Protein AF-A0A437UBU8-F1 (afdb_monomer)

Foldseek 3Di:
DDDPVVQVVCVVQPWDKDWDFDDDPPDTAIKIFTAHPNFTDAIDGDVVRVVLVVLLVVVCVVPHDNVSRVLRDDQQQLLAASQWDLRQSSLVCLVVLVVVLVPDQDPQLVVCLLSQLQQQAWDDDDRIIDGNEPQQQLQSQLQSVCCRVGVDHDHRDYDHHDDQQRSQVSQVHDGWAWDDQVVVLVVDDAFWKKKKWFFQDADPPVRDTDTGIWMWHHHPSWIWTGRSSRSDIDICVPPRSNCSVNPSNGPTMTMDTGD

Nearest PDB structures (foldseek):
  6ekr-assembly1_A-2  TM=4.011E-01  e=1.711E+00  Klebsiella pneumoniae
  3ifw-assembly1_A  TM=3.015E-01  e=6.745E-01  Homo sapiens
  7d3e-assembly1_B  TM=4.303E-01  e=2.571E+00  Homo sapiens
  6wxu-assembly1_D  TM=4.108E-01  e=2.159E+00  Mus musculus
  8pw1-assembly9_I  TM=3.053E-01  e=2.425E+00  Homo sapiens

Sequence (259 aa):
MLNTAKLQELNQYGAILVAGEVKNADRIVTEYALVYKGELVIKGERTSFVKRVERFFEGVKSKGLKDFLEEFVGGNNYGKSIVETKNPVKVQQFVEGFENLSKIKIVNPLEHIKEAIAYFNHKAIGDEIIQIGKLNCGNTVESVIVFLKTGKIKLAEPSLMQGFDEVAAKFGGGSFMPSTIPRMKELMKEGEMTVIYGVKERNKITGSTVGHYFAGMKKGGELHLFDGQTGEYVISTQRTAYTNFIKRGYKEFRYLKVR

Mean predicted aligned error: 8.23 Å

Organism: NCBI:txid996

Radius of gyration: 19.76 Å; Cα contacts (8 Å, |Δi|>4): 454; chains: 1; bounding box: 60×38×49 Å

Solvent-accessible surface area (backbone atoms only — not comparable to full-atom values): 14262 Å² total; per-residue (Å²): 128,84,54,70,67,63,52,51,57,37,46,75,76,54,35,45,81,48,74,46,81,42,78,55,93,94,42,79,42,60,35,36,33,36,32,39,91,89,30,77,71,44,68,30,43,66,75,59,28,51,57,45,51,54,48,44,55,58,53,23,78,78,64,40,60,67,61,55,54,53,64,56,55,81,61,80,53,72,83,45,56,72,62,54,41,68,48,62,49,58,38,49,50,49,54,54,47,52,58,54,58,72,73,52,86,52,84,58,28,76,82,45,39,86,74,50,30,47,47,15,29,36,49,78,56,94,66,26,26,43,68,70,45,94,38,17,31,55,41,14,33,51,23,51,52,47,17,62,75,62,39,48,89,40,69,32,60,72,47,65,77,70,53,71,67,66,48,25,56,78,32,76,39,80,66,74,42,80,49,49,74,72,56,47,48,70,75,50,52,83,72,40,42,32,42,33,37,36,32,55,44,68,44,86,86,81,68,46,70,46,64,48,47,26,29,36,33,28,51,95,89,36,37,38,37,38,31,27,63,28,41,46,74,43,43,62,82,44,57,66,50,30,49,43,63,62,63,57,59,46,78,49,38,27,36,31,68,53,106

Structure (mmCIF, N/CA/C/O backbone):
data_AF-A0A437UBU8-F1
#
_entry.id   AF-A0A437UBU8-F1
#
loop_
_atom_site.group_PDB
_atom_site.id
_atom_site.type_symbol
_atom_site.label_atom_id
_atom_site.label_alt_id
_atom_site.label_comp_id
_atom_site.label_asym_id
_atom_site.label_entity_id
_atom_site.label_seq_id
_atom_site.pdbx_PDB_ins_code
_atom_site.Cartn_x
_atom_site.Cartn_y
_atom_site.Cartn_z
_atom_site.occupancy
_atom_site.B_iso_or_equiv
_atom_site.auth_seq_id
_atom_site.auth_comp_id
_atom_site.auth_asym_id
_atom_site.auth_atom_id
_atom_site.pdbx_PDB_model_num
ATOM 1 N N . MET A 1 1 ? -24.002 5.219 24.775 1.00 58.28 1 MET A N 1
ATOM 2 C CA . MET A 1 1 ? -23.993 6.192 23.655 1.00 58.28 1 MET A CA 1
ATOM 3 C C . MET A 1 1 ? -23.219 7.408 24.128 1.00 58.28 1 MET A C 1
ATOM 5 O O . MET A 1 1 ? -23.271 7.684 25.320 1.00 58.28 1 MET A O 1
ATOM 9 N N . LEU A 1 2 ? -22.458 8.066 23.250 1.00 64.75 2 LEU A N 1
ATOM 10 C CA . LEU A 1 2 ? -21.684 9.257 23.619 1.00 64.75 2 LEU A CA 1
ATOM 11 C C . LEU A 1 2 ? -22.585 10.315 24.262 1.00 64.75 2 LEU A C 1
ATOM 13 O O . LEU A 1 2 ? -23.714 10.507 23.816 1.00 64.75 2 LEU A O 1
ATOM 17 N N . ASN A 1 3 ? -22.092 10.986 25.304 1.00 78.94 3 ASN A N 1
ATOM 18 C CA . ASN A 1 3 ? -22.803 12.133 25.857 1.00 78.94 3 ASN A CA 1
ATOM 19 C C . ASN A 1 3 ? -22.729 13.322 24.882 1.00 78.94 3 ASN A C 1
ATOM 21 O O . ASN A 1 3 ? -21.848 13.393 24.020 1.00 78.94 3 ASN A O 1
ATOM 25 N N . THR A 1 4 ? -23.662 14.262 25.025 1.00 78.31 4 THR A N 1
ATOM 26 C CA . THR A 1 4 ? -23.805 15.416 24.126 1.00 78.31 4 THR A CA 1
ATOM 27 C C . THR A 1 4 ? -22.525 16.252 24.030 1.00 78.31 4 THR A C 1
ATOM 29 O O . THR A 1 4 ? -22.187 16.718 22.948 1.00 78.31 4 THR A O 1
ATOM 32 N N . ALA A 1 5 ? -21.770 16.370 25.126 1.00 79.81 5 ALA A N 1
ATOM 33 C CA . ALA A 1 5 ? -20.513 17.117 25.164 1.00 79.81 5 ALA A CA 1
ATOM 34 C C . ALA A 1 5 ? -19.443 16.524 24.227 1.00 79.81 5 ALA A C 1
ATOM 36 O O . ALA A 1 5 ? -18.877 17.243 23.411 1.00 79.81 5 ALA A O 1
ATOM 37 N N . LYS A 1 6 ? -19.216 15.203 24.269 1.00 81.12 6 LYS A N 1
ATOM 38 C CA . LYS A 1 6 ? -18.247 14.533 23.382 1.00 81.12 6 LYS A CA 1
ATOM 39 C C . LYS A 1 6 ? -18.656 14.588 21.908 1.00 81.12 6 LYS A C 1
ATOM 41 O O . LYS A 1 6 ? -17.800 14.653 21.032 1.00 81.12 6 LYS A O 1
ATOM 46 N N . LEU A 1 7 ? -19.960 14.552 21.623 1.00 80.12 7 LEU A N 1
ATOM 47 C CA . LEU A 1 7 ? -20.476 14.714 20.258 1.00 80.12 7 LEU A CA 1
ATOM 48 C C . LEU A 1 7 ? -20.251 16.137 19.7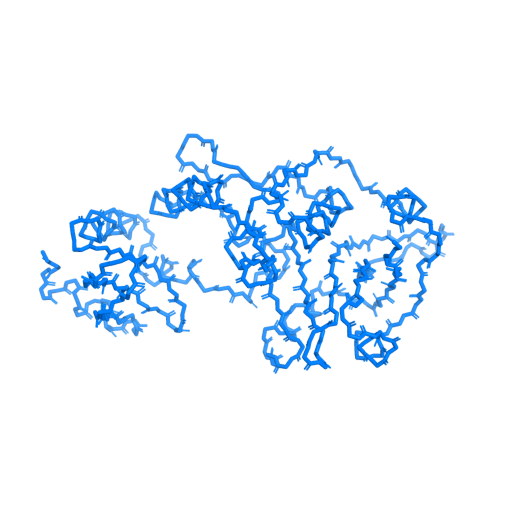33 1.00 80.12 7 LEU A C 1
ATOM 50 O O . LEU A 1 7 ? -19.856 16.303 18.583 1.00 80.12 7 LEU A O 1
ATOM 54 N N . GLN A 1 8 ? -20.458 17.155 20.572 1.00 82.19 8 GLN A N 1
ATOM 55 C CA . GLN A 1 8 ? -20.153 18.542 20.219 1.00 82.19 8 GLN A CA 1
ATOM 56 C C . GLN A 1 8 ? -18.658 18.737 19.956 1.00 82.19 8 GLN A C 1
ATOM 58 O O . GLN A 1 8 ? -18.301 19.370 18.967 1.00 82.19 8 GLN A O 1
ATOM 63 N N . GLU A 1 9 ? -17.797 18.143 20.783 1.00 81.62 9 GLU A N 1
ATOM 64 C CA . GLU A 1 9 ? -16.342 18.187 20.608 1.00 81.62 9 GLU A CA 1
ATOM 65 C C . GLU A 1 9 ? -15.903 17.555 19.272 1.00 81.62 9 GLU A C 1
ATOM 67 O O . GLU A 1 9 ? -15.142 18.155 18.521 1.00 81.62 9 GLU A O 1
ATOM 72 N N . LEU A 1 10 ? -16.442 16.382 18.911 1.00 85.00 10 LEU A N 1
ATOM 73 C CA . LEU A 1 10 ? -16.187 15.743 17.609 1.00 85.00 10 LEU A CA 1
ATOM 74 C C . LEU A 1 10 ? -16.652 16.612 16.433 1.00 85.00 10 LEU A C 1
ATOM 76 O O . LEU A 1 10 ? -15.906 16.808 15.469 1.00 85.00 10 LEU A O 1
ATOM 80 N N . ASN A 1 11 ? -17.857 17.177 16.538 1.00 82.50 11 ASN A N 1
ATOM 81 C CA . ASN A 1 11 ? -18.431 18.030 15.501 1.00 82.50 11 ASN A CA 1
ATOM 82 C C . ASN A 1 11 ? -17.617 19.315 15.286 1.00 82.50 11 ASN A C 1
ATOM 84 O O . ASN A 1 11 ? -17.494 19.754 14.145 1.00 82.50 11 ASN A O 1
ATOM 88 N N . GLN A 1 12 ? -17.024 19.899 16.337 1.00 85.38 12 GLN A N 1
ATOM 89 C CA . GLN A 1 12 ? -16.165 21.089 16.220 1.00 85.38 12 GLN A CA 1
ATOM 90 C C . GLN A 1 12 ? -14.966 20.860 15.297 1.00 85.38 12 GLN A C 1
ATOM 92 O O . GLN A 1 12 ? -14.535 21.780 14.605 1.00 85.38 12 GLN A O 1
ATOM 97 N N . TYR A 1 13 ? -14.449 19.633 15.252 1.00 84.88 13 TYR A N 1
ATOM 98 C CA . TYR A 1 13 ? -13.363 19.273 14.346 1.00 84.88 13 TYR A CA 1
ATOM 99 C C . TYR A 1 13 ? -13.859 18.743 12.996 1.00 84.88 13 TYR A C 1
ATOM 101 O O . TYR A 1 13 ? -13.047 18.519 12.107 1.00 84.88 13 TYR A O 1
ATOM 109 N N . GLY A 1 14 ? -15.169 18.585 12.793 1.00 82.62 14 GLY A N 1
ATOM 110 C CA . GLY A 1 14 ? -15.738 18.033 11.561 1.00 82.62 14 GLY A CA 1
ATOM 111 C C . GLY A 1 14 ? -15.720 16.503 11.504 1.00 82.62 14 GLY A C 1
ATOM 112 O O . GLY A 1 14 ? -15.783 15.932 10.414 1.00 82.62 14 GLY A O 1
ATOM 113 N N . ALA A 1 15 ? -15.614 15.830 12.655 1.00 87.31 15 ALA A N 1
ATOM 114 C CA . ALA A 1 15 ? -15.885 14.402 12.752 1.00 87.31 15 ALA A CA 1
ATOM 115 C C . ALA A 1 15 ? -17.395 14.179 12.903 1.00 87.31 15 ALA A C 1
ATOM 117 O O . ALA A 1 15 ? -18.046 14.842 13.705 1.00 87.31 15 ALA A O 1
ATOM 118 N N . ILE A 1 16 ? -17.945 13.239 12.138 1.00 88.38 16 ILE A N 1
ATOM 119 C CA . ILE A 1 16 ? -19.379 12.957 12.071 1.00 88.38 16 ILE A CA 1
ATOM 120 C C . ILE A 1 16 ? -19.664 11.512 12.461 1.00 88.38 16 ILE A C 1
ATOM 122 O O . ILE A 1 16 ? -18.928 10.592 12.103 1.00 88.38 16 ILE A O 1
ATOM 126 N N . LEU A 1 17 ? -20.760 11.313 13.187 1.00 88.56 17 LEU A N 1
ATOM 127 C CA . LEU A 1 17 ? -21.282 9.992 13.499 1.00 88.56 17 LEU A CA 1
ATOM 128 C C . LEU A 1 17 ? -22.377 9.641 12.497 1.00 88.56 17 LEU A C 1
ATOM 130 O O . LEU A 1 17 ? -23.356 10.372 12.362 1.00 88.56 17 LEU A O 1
ATOM 134 N N . VAL A 1 18 ? -22.217 8.515 11.817 1.00 89.50 18 VAL A N 1
ATOM 135 C CA . VAL A 1 18 ? -23.193 7.984 10.868 1.00 89.50 18 VAL A CA 1
ATOM 136 C C . VAL A 1 18 ? -23.656 6.609 11.331 1.00 89.50 18 VAL A C 1
ATOM 138 O O . VAL A 1 18 ? -22.909 5.866 11.967 1.00 89.50 18 VAL A O 1
ATOM 141 N N . ALA A 1 19 ? -24.902 6.273 11.027 1.00 90.12 19 ALA A N 1
ATOM 142 C CA . ALA A 1 19 ? -25.452 4.943 11.232 1.00 90.12 19 ALA A CA 1
ATOM 143 C C . ALA A 1 19 ? -26.155 4.513 9.949 1.00 90.12 19 ALA A C 1
ATOM 145 O O . ALA A 1 19 ? -26.805 5.332 9.298 1.00 90.12 19 ALA A O 1
ATOM 146 N N . GLY A 1 20 ? -26.008 3.246 9.583 1.00 87.94 20 GLY A N 1
ATOM 147 C CA . GLY A 1 20 ? -26.599 2.705 8.370 1.00 87.94 20 GLY A CA 1
ATOM 148 C C . GLY A 1 20 ? -26.911 1.228 8.513 1.00 87.94 20 GLY A C 1
ATOM 149 O O . GLY A 1 20 ? -26.263 0.511 9.276 1.00 87.94 20 GLY A O 1
ATOM 150 N N . GLU A 1 21 ? -27.922 0.779 7.780 1.00 90.19 21 GLU A N 1
ATOM 151 C CA . GLU A 1 21 ? -28.196 -0.642 7.623 1.00 90.19 21 GLU A CA 1
ATOM 152 C C . GLU A 1 21 ? -27.263 -1.226 6.571 1.00 90.19 21 GLU A C 1
ATOM 154 O O . GLU A 1 21 ? -27.166 -0.727 5.449 1.00 90.19 21 GLU A O 1
ATOM 159 N N . VAL A 1 22 ? -26.561 -2.287 6.949 1.00 81.06 22 VAL A N 1
ATOM 160 C CA . VAL A 1 22 ? -25.595 -2.961 6.092 1.00 81.06 22 VAL A CA 1
ATOM 161 C C . VAL A 1 22 ? -25.989 -4.424 6.006 1.00 81.06 22 VAL A C 1
ATOM 163 O O . VAL A 1 22 ? -26.243 -5.082 7.020 1.00 81.06 22 VAL A O 1
ATOM 166 N N . LYS A 1 23 ? -26.056 -4.945 4.781 1.00 79.88 23 LYS A N 1
ATOM 167 C CA . LYS A 1 23 ? -26.261 -6.372 4.554 1.00 79.88 23 LYS A CA 1
ATOM 168 C C . LYS A 1 23 ? -24.927 -7.083 4.754 1.00 79.88 23 LYS A C 1
ATOM 170 O O . LYS A 1 23 ? -24.001 -6.887 3.971 1.00 79.88 23 LYS A O 1
ATOM 175 N N . ASN A 1 24 ? -24.836 -7.900 5.796 1.00 68.69 24 ASN A N 1
ATOM 176 C CA . ASN A 1 24 ? -23.659 -8.704 6.093 1.00 68.69 24 ASN A CA 1
ATOM 177 C C . ASN A 1 24 ? -24.046 -10.186 6.027 1.00 68.69 24 ASN A C 1
ATOM 179 O O . ASN A 1 24 ? -24.829 -10.659 6.853 1.00 68.69 24 ASN A O 1
ATOM 183 N N . ALA A 1 25 ? -23.533 -10.887 5.012 1.00 72.75 25 ALA A N 1
ATOM 184 C CA . ALA A 1 25 ? -23.979 -12.225 4.621 1.00 72.75 25 ALA A CA 1
ATOM 185 C C . ALA A 1 25 ? -25.516 -12.285 4.454 1.00 72.75 25 ALA A C 1
ATOM 187 O O . ALA A 1 25 ? -26.056 -11.692 3.514 1.00 72.75 25 ALA A O 1
ATOM 188 N N . ASP A 1 26 ? -26.204 -12.926 5.402 1.00 77.19 26 ASP A N 1
ATOM 189 C CA . ASP A 1 26 ? -27.645 -13.204 5.371 1.00 77.19 26 ASP A CA 1
ATOM 190 C C . ASP A 1 26 ? -28.466 -12.343 6.346 1.00 77.19 26 ASP A C 1
ATOM 192 O O . ASP A 1 26 ? -29.665 -12.563 6.515 1.00 77.19 26 ASP A O 1
ATOM 196 N N . ARG A 1 27 ? -27.849 -11.348 6.998 1.00 82.00 27 ARG A N 1
ATOM 197 C CA . ARG A 1 27 ? -28.526 -10.470 7.965 1.00 82.00 27 ARG A CA 1
ATOM 198 C C . ARG A 1 27 ? -28.345 -8.992 7.638 1.00 82.00 27 ARG A C 1
ATOM 200 O O . ARG A 1 27 ? -27.282 -8.562 7.191 1.00 82.00 27 ARG A O 1
ATOM 207 N N . ILE A 1 28 ? -29.389 -8.213 7.903 1.00 84.88 28 ILE A N 1
ATOM 208 C CA . ILE A 1 28 ? -29.319 -6.752 7.935 1.00 84.88 28 ILE A CA 1
ATOM 209 C C . ILE A 1 28 ? -28.946 -6.361 9.362 1.00 84.88 28 ILE A C 1
ATOM 211 O O . ILE A 1 28 ? -29.625 -6.749 10.313 1.00 84.88 28 ILE A O 1
ATOM 215 N N . VAL A 1 29 ? -27.843 -5.634 9.515 1.00 85.56 29 VAL A N 1
ATOM 216 C CA . VAL A 1 29 ? -27.390 -5.108 10.806 1.00 85.56 29 VAL A CA 1
ATOM 217 C C . VAL A 1 29 ? -27.240 -3.599 10.721 1.00 85.56 29 VAL A C 1
ATOM 219 O O . VAL A 1 29 ? -26.855 -3.061 9.686 1.00 85.56 29 VAL A O 1
ATOM 222 N N . THR A 1 30 ? -27.520 -2.904 11.821 1.00 89.62 30 THR A N 1
ATOM 223 C CA . THR A 1 30 ? -27.176 -1.487 11.941 1.00 89.62 30 THR A CA 1
ATOM 224 C C . THR A 1 30 ? -25.709 -1.361 12.336 1.00 89.62 30 THR A C 1
ATOM 226 O O . THR A 1 30 ? -25.324 -1.706 13.459 1.00 89.62 30 THR A O 1
ATOM 229 N N . GLU A 1 31 ? -24.892 -0.834 11.431 1.00 89.19 31 GLU A N 1
ATOM 230 C CA . GLU A 1 31 ? -23.527 -0.426 11.738 1.00 89.19 31 GLU A CA 1
ATOM 231 C C . GLU A 1 31 ? -23.472 1.067 12.044 1.00 89.19 31 GLU A C 1
ATOM 233 O O . GLU A 1 31 ? -24.174 1.889 11.454 1.00 89.19 31 GLU A O 1
ATOM 238 N N . TYR A 1 32 ? -22.601 1.412 12.983 1.00 90.88 32 TYR A N 1
ATOM 239 C CA . TYR A 1 32 ? -22.268 2.778 13.343 1.00 90.88 32 TYR A CA 1
ATOM 240 C C . TYR A 1 32 ? -20.852 3.062 12.872 1.00 90.88 32 TYR A C 1
ATOM 242 O O . TYR A 1 32 ? -19.968 2.209 13.004 1.00 90.88 32 TYR A O 1
ATOM 250 N N . ALA A 1 33 ? -20.626 4.269 12.370 1.00 89.44 33 ALA A N 1
ATOM 251 C CA . ALA A 1 33 ? -19.311 4.735 11.989 1.00 89.44 33 ALA A CA 1
ATOM 252 C C . ALA A 1 33 ? -19.043 6.162 12.474 1.00 89.44 33 ALA A C 1
ATOM 254 O O . ALA A 1 33 ? -19.921 7.019 12.483 1.00 89.44 33 ALA A O 1
ATOM 255 N N . LEU A 1 34 ? -17.800 6.405 12.879 1.00 89.56 34 LEU A N 1
ATOM 256 C CA . LEU A 1 34 ? -17.234 7.730 13.084 1.00 89.56 34 LEU A CA 1
ATOM 257 C C . LEU A 1 34 ? -16.371 8.039 11.863 1.00 89.56 34 LEU A C 1
ATOM 259 O O . LEU A 1 34 ? -15.457 7.273 11.559 1.00 89.56 34 LEU A O 1
ATOM 263 N N . VAL A 1 35 ? -16.663 9.135 11.173 1.00 86.31 35 VAL A N 1
ATOM 264 C CA . VAL A 1 35 ? -15.981 9.553 9.943 1.00 86.31 35 VAL A CA 1
ATOM 265 C C . VAL A 1 35 ? -15.359 10.924 10.161 1.00 86.31 35 VAL A C 1
ATOM 267 O O . VAL A 1 35 ? -15.992 11.808 10.728 1.00 86.31 35 VAL A O 1
ATOM 270 N N . TYR A 1 36 ? -14.129 11.119 9.699 1.00 86.00 36 TYR A N 1
ATOM 271 C CA . TYR A 1 36 ? -13.400 12.380 9.798 1.00 86.00 36 TYR A CA 1
ATOM 272 C C . TYR A 1 36 ? -12.731 12.694 8.462 1.00 86.00 36 TYR A C 1
ATOM 274 O O . TYR A 1 36 ? -11.976 11.879 7.943 1.00 86.00 36 TYR A O 1
ATOM 282 N N . LYS A 1 37 ? -13.042 13.857 7.872 1.00 80.31 37 LYS A N 1
ATOM 283 C CA . LYS A 1 37 ? -12.554 14.273 6.537 1.00 80.31 37 LYS A CA 1
ATOM 284 C C . LYS A 1 37 ? -12.742 13.213 5.435 1.00 80.31 37 LYS A C 1
ATOM 286 O O . LYS A 1 37 ? -11.918 13.087 4.536 1.00 80.31 37 LYS A O 1
ATOM 291 N N . GLY A 1 38 ? -13.841 12.462 5.500 1.00 72.69 38 GLY A N 1
ATOM 292 C CA . GLY A 1 38 ? -14.151 11.392 4.545 1.00 72.69 38 GLY A CA 1
ATOM 293 C C . GLY A 1 38 ? -13.447 10.061 4.822 1.00 72.69 38 GLY A C 1
ATOM 294 O O . GLY A 1 38 ? -13.749 9.084 4.143 1.00 72.69 38 GLY A O 1
ATOM 295 N N . GLU A 1 39 ? -12.578 9.994 5.833 1.00 76.12 39 GLU A N 1
ATOM 296 C CA . GLU A 1 39 ? -11.916 8.765 6.264 1.00 76.12 39 GLU A CA 1
ATOM 297 C C . GLU A 1 39 ? -12.656 8.123 7.439 1.00 76.12 39 GLU A C 1
ATOM 299 O O . GLU A 1 39 ? -13.145 8.792 8.356 1.00 76.12 39 GLU A O 1
ATOM 304 N N . LEU A 1 40 ? -12.748 6.797 7.409 1.00 80.81 40 LEU A N 1
ATOM 305 C CA . LEU A 1 40 ? -13.384 6.023 8.463 1.00 80.81 40 LEU A CA 1
ATOM 306 C C . LEU A 1 40 ? -12.453 5.922 9.681 1.00 80.81 40 LEU A C 1
ATOM 308 O O . LEU A 1 40 ? -11.394 5.306 9.607 1.00 80.81 40 LEU A O 1
ATOM 312 N N . VAL A 1 41 ? -12.882 6.463 10.821 1.00 83.31 41 VAL A N 1
ATOM 313 C CA . VAL A 1 41 ? -12.134 6.433 12.090 1.00 83.31 41 VAL A CA 1
ATOM 314 C C . VAL A 1 41 ? -12.482 5.177 12.893 1.00 83.31 41 VAL A C 1
ATOM 316 O O . VAL A 1 41 ? -11.615 4.420 13.327 1.00 83.31 41 VAL A O 1
ATOM 319 N N . ILE A 1 42 ? -13.778 4.930 13.099 1.00 85.19 42 ILE A N 1
ATOM 320 C CA . ILE A 1 42 ? -14.299 3.795 13.873 1.00 85.19 42 ILE A CA 1
ATOM 321 C C . ILE A 1 42 ? -15.500 3.231 13.132 1.00 85.19 42 ILE A C 1
ATOM 323 O O . ILE A 1 42 ? -16.343 4.009 12.710 1.00 85.19 42 ILE A O 1
ATOM 327 N N . LYS A 1 43 ? -15.624 1.903 13.033 1.00 88.25 43 LYS A N 1
ATOM 328 C CA . LYS A 1 43 ? -16.873 1.234 12.644 1.00 88.25 43 LYS A CA 1
ATOM 329 C C . LYS A 1 43 ? -17.223 0.080 13.572 1.00 88.25 43 LYS A C 1
ATOM 331 O O . LYS A 1 43 ? -16.342 -0.497 14.214 1.00 88.25 43 LYS A O 1
ATOM 336 N N . GLY A 1 44 ? -18.499 -0.278 13.601 1.00 85.19 44 GLY A N 1
ATOM 337 C CA . GLY A 1 44 ? -18.970 -1.544 14.146 1.00 85.19 44 GLY A CA 1
ATOM 338 C C . GLY A 1 44 ? -20.450 -1.533 14.499 1.00 85.19 44 GLY A C 1
ATOM 339 O O . GLY A 1 44 ? -21.100 -0.489 14.536 1.00 85.19 44 GLY A O 1
ATOM 340 N N . GLU A 1 45 ? -20.976 -2.708 14.827 1.00 86.56 45 GLU A N 1
ATOM 341 C CA . GLU A 1 45 ? -22.292 -2.842 15.454 1.00 86.56 45 GLU A CA 1
ATOM 342 C C . GLU A 1 45 ? -22.305 -2.160 16.829 1.00 86.56 45 GLU A C 1
ATOM 344 O O . GLU A 1 45 ? -21.267 -2.078 17.497 1.00 86.56 45 GLU A O 1
ATOM 349 N N . ARG A 1 46 ? -23.486 -1.721 17.284 1.00 83.75 46 ARG A N 1
ATOM 350 C CA . ARG A 1 46 ? -23.689 -0.852 18.462 1.00 83.75 46 ARG A CA 1
ATOM 351 C C . ARG A 1 46 ? -22.756 -1.140 19.643 1.00 83.75 46 ARG A C 1
ATOM 353 O O . ARG A 1 46 ? -22.070 -0.238 20.118 1.00 83.75 46 ARG A O 1
ATOM 360 N N . THR A 1 47 ? -22.722 -2.381 20.124 1.00 82.44 47 THR A N 1
ATOM 361 C CA . THR A 1 47 ? -21.953 -2.758 21.322 1.00 82.44 47 THR A CA 1
ATOM 362 C C . THR A 1 47 ? -20.444 -2.677 21.089 1.00 82.44 47 THR A C 1
ATOM 364 O O . THR A 1 47 ? -19.709 -2.197 21.950 1.00 82.44 47 THR A O 1
ATOM 367 N N . SER A 1 48 ? -19.971 -3.112 19.917 1.00 83.00 48 SER A N 1
ATOM 368 C CA . SER A 1 48 ? -18.551 -3.022 19.552 1.00 83.00 48 SER A CA 1
ATOM 369 C C . SER A 1 48 ? -18.130 -1.573 19.303 1.00 83.00 48 SER A C 1
ATOM 371 O O . SER A 1 48 ? -17.073 -1.148 19.762 1.00 83.00 48 SER A O 1
ATOM 373 N N . PHE A 1 49 ? -18.995 -0.794 18.653 1.00 85.69 49 PHE A N 1
ATOM 374 C CA . PHE A 1 49 ? -18.774 0.613 18.366 1.00 85.69 49 PHE A CA 1
ATOM 375 C C . PHE A 1 49 ? -18.604 1.429 19.649 1.00 85.69 49 PHE A C 1
ATOM 377 O O . PHE A 1 49 ? -17.633 2.170 19.769 1.00 85.69 49 PHE A O 1
ATOM 384 N N . VAL A 1 50 ? -19.486 1.242 20.641 1.00 82.50 50 VAL A N 1
ATOM 385 C CA . VAL A 1 50 ? -19.388 1.940 21.936 1.00 82.50 50 VAL A CA 1
ATOM 386 C C . VAL A 1 50 ? -18.041 1.674 22.611 1.00 82.50 50 VAL A C 1
ATOM 388 O O . VAL A 1 50 ? -17.360 2.628 22.975 1.00 82.50 50 VAL A O 1
ATOM 391 N N . LYS A 1 51 ? -17.604 0.410 22.683 1.00 83.25 51 LYS A N 1
ATOM 392 C CA . LYS A 1 51 ? -16.305 0.049 23.281 1.00 83.25 51 LYS A CA 1
ATOM 393 C C . LYS A 1 51 ? -15.120 0.688 22.547 1.00 83.25 51 LYS A C 1
ATOM 395 O O . LYS A 1 51 ? -14.176 1.161 23.175 1.00 83.25 51 LYS A O 1
ATOM 400 N N . ARG A 1 52 ? -15.149 0.717 21.208 1.00 83.88 52 ARG A N 1
ATOM 401 C CA . ARG A 1 52 ? -14.096 1.364 20.401 1.00 83.88 52 ARG A CA 1
ATOM 402 C C . ARG A 1 52 ? -14.054 2.872 20.634 1.00 83.88 52 ARG A C 1
ATOM 404 O O . ARG A 1 52 ? -12.975 3.443 20.735 1.00 83.88 52 ARG A O 1
ATOM 411 N N . VAL A 1 53 ? -15.218 3.502 20.736 1.00 83.88 53 VAL A N 1
ATOM 412 C CA . VAL A 1 53 ? -15.346 4.935 21.009 1.00 83.88 53 VAL A CA 1
ATOM 413 C C . VAL A 1 53 ? -14.862 5.291 22.417 1.00 83.88 53 VAL A C 1
ATOM 415 O O . VAL A 1 53 ? -14.215 6.317 22.598 1.00 83.88 53 VAL A O 1
ATOM 418 N N . GLU A 1 54 ? -15.129 4.461 23.423 1.00 83.75 54 GLU A N 1
ATOM 419 C CA . GLU A 1 54 ? -14.609 4.676 24.780 1.00 83.75 54 GLU A CA 1
ATOM 420 C C . GLU A 1 54 ? -13.077 4.702 24.784 1.00 83.75 54 GLU A C 1
ATOM 422 O O . GLU A 1 54 ? -12.489 5.697 25.213 1.00 83.75 54 GLU A O 1
ATOM 427 N N . ARG A 1 55 ? -12.445 3.695 24.170 1.00 80.19 55 ARG A N 1
ATOM 428 C CA . ARG A 1 55 ? -10.985 3.641 23.982 1.00 80.19 55 ARG A CA 1
ATOM 429 C C . ARG A 1 55 ? -10.430 4.801 23.155 1.00 80.19 55 ARG A C 1
ATOM 431 O O . ARG A 1 55 ? -9.343 5.298 23.432 1.00 80.19 55 ARG A O 1
ATOM 438 N N . PHE A 1 56 ? -11.173 5.261 22.148 1.00 83.19 56 PHE A N 1
ATOM 439 C CA . PHE A 1 56 ? -10.794 6.436 21.360 1.00 83.19 56 PHE A CA 1
ATOM 440 C C . PHE A 1 56 ? -10.637 7.658 22.269 1.00 83.19 56 PHE A C 1
ATOM 442 O O . PHE A 1 56 ? -9.609 8.330 22.234 1.00 83.19 56 PHE A O 1
ATOM 449 N N . PHE A 1 57 ? -11.613 7.904 23.144 1.00 82.50 57 PHE A N 1
ATOM 450 C CA . PHE A 1 57 ? -11.563 9.040 24.062 1.00 82.50 57 PHE A CA 1
ATOM 451 C C . PHE A 1 57 ? -10.545 8.875 25.197 1.00 82.50 57 PHE A C 1
ATOM 453 O O . PHE A 1 57 ? -10.080 9.880 25.731 1.00 82.50 57 PHE A O 1
ATOM 460 N N . GLU A 1 58 ? -10.174 7.650 25.567 1.00 81.69 58 GLU A N 1
ATOM 461 C CA . GLU A 1 58 ? -9.020 7.413 26.446 1.00 81.69 58 GLU A CA 1
ATOM 462 C C . GLU A 1 58 ? -7.721 7.891 25.785 1.00 81.69 58 GLU A C 1
ATOM 464 O O . GLU A 1 58 ? -6.950 8.617 26.411 1.00 81.69 58 GLU A O 1
ATOM 469 N N . GLY A 1 59 ? -7.524 7.581 24.500 1.00 73.00 59 GLY A N 1
ATOM 470 C CA . GLY A 1 59 ? -6.374 8.056 23.728 1.00 73.00 59 GLY A CA 1
ATOM 471 C C . GLY A 1 59 ? -6.351 9.577 23.540 1.00 73.00 59 GLY A C 1
ATOM 472 O O . GLY A 1 59 ? -5.306 10.205 23.728 1.00 73.00 59 GLY A O 1
ATOM 473 N N . VAL A 1 60 ? -7.504 10.193 23.260 1.00 80.25 60 VAL A N 1
ATOM 474 C CA . VAL A 1 60 ? -7.648 11.656 23.112 1.00 80.25 60 VAL A CA 1
ATOM 475 C C . VAL A 1 60 ? -7.140 12.419 24.336 1.00 80.25 60 VAL A C 1
ATOM 477 O O . VAL A 1 60 ? -6.456 13.428 24.171 1.00 80.25 60 VAL A O 1
ATOM 480 N N . LYS A 1 61 ? -7.394 11.926 25.559 1.00 76.88 61 LYS A N 1
ATOM 481 C CA . LYS A 1 61 ? -6.930 12.579 26.801 1.00 76.88 61 LYS A CA 1
ATOM 482 C C . LYS A 1 61 ? -5.412 12.782 26.853 1.00 76.88 61 LYS A C 1
ATOM 484 O O . LYS A 1 61 ? -4.955 13.678 27.551 1.00 76.88 61 LYS A O 1
ATOM 489 N N . SER A 1 62 ? -4.643 11.962 26.136 1.00 71.50 62 SER A N 1
ATOM 490 C CA . SER A 1 62 ? -3.177 12.014 26.144 1.00 71.50 62 SER A CA 1
ATOM 491 C C . SER A 1 62 ? -2.563 12.941 25.086 1.00 71.50 62 SER A C 1
ATOM 493 O O . SER A 1 62 ? -1.443 13.405 25.278 1.00 71.50 62 SER A O 1
ATOM 495 N N . LYS A 1 63 ? -3.266 13.212 23.977 1.00 70.81 63 LYS A N 1
ATOM 496 C CA . LYS A 1 63 ? -2.709 13.883 22.780 1.00 70.81 63 LYS A CA 1
ATOM 497 C C . LYS A 1 63 ? -3.540 15.059 22.252 1.00 70.81 63 LYS A C 1
ATOM 499 O O . LYS A 1 63 ? -3.065 15.791 21.397 1.00 70.81 63 LYS A O 1
ATOM 504 N N . GLY A 1 64 ? -4.766 15.246 22.741 1.00 81.62 64 GLY A N 1
ATOM 505 C CA . GLY A 1 64 ? -5.726 16.203 22.187 1.00 81.62 64 GLY A CA 1
ATOM 506 C C . GLY A 1 64 ? -6.506 15.639 20.992 1.00 81.62 64 GLY A C 1
ATOM 507 O O . GLY A 1 64 ? -6.007 14.818 20.223 1.00 81.62 64 GLY A O 1
ATOM 508 N N . LEU A 1 65 ? -7.765 16.066 20.841 1.00 82.75 65 LEU A N 1
ATOM 509 C CA . LEU A 1 65 ? -8.713 15.457 19.897 1.00 82.75 65 LEU A CA 1
ATOM 510 C C . LEU A 1 65 ? -8.315 15.654 18.431 1.00 82.75 65 LEU A C 1
ATOM 512 O O . LEU A 1 65 ? -8.400 14.712 17.646 1.00 82.75 65 LEU A O 1
ATOM 516 N N . LYS A 1 66 ? -7.860 16.857 18.066 1.00 80.62 66 LYS A N 1
ATOM 517 C CA . LYS A 1 66 ? -7.437 17.171 16.696 1.00 80.62 66 LYS A CA 1
ATOM 518 C C . LYS A 1 66 ? -6.291 16.270 16.249 1.00 80.62 66 LYS A C 1
ATOM 520 O O . LYS A 1 66 ? -6.416 15.596 15.235 1.00 80.62 66 LYS A O 1
ATOM 525 N N . ASP A 1 67 ? -5.213 16.230 17.024 1.00 75.44 67 ASP A N 1
ATOM 526 C CA . ASP A 1 67 ? -4.024 15.453 16.673 1.00 75.44 67 ASP A CA 1
ATOM 527 C C . ASP A 1 67 ? -4.357 13.962 16.604 1.00 75.44 67 ASP A C 1
ATOM 529 O O . ASP A 1 67 ? -3.910 13.268 15.694 1.00 75.44 67 ASP A O 1
ATOM 533 N N . PHE A 1 68 ? -5.231 13.488 17.497 1.00 78.88 68 PHE A N 1
ATOM 534 C CA . PHE A 1 68 ? -5.709 12.111 17.477 1.00 78.88 68 PHE A CA 1
ATOM 535 C C . PHE A 1 68 ? -6.565 11.786 16.242 1.00 78.88 68 PHE A C 1
ATOM 537 O O . PHE A 1 68 ? -6.428 10.701 15.685 1.00 78.88 68 PHE A O 1
ATOM 544 N N . LEU A 1 69 ? -7.430 12.702 15.787 1.00 78.94 69 LEU A N 1
ATOM 545 C CA . LEU A 1 69 ? -8.237 12.543 14.569 1.00 78.94 69 LEU A CA 1
ATOM 546 C C . LEU A 1 69 ? -7.383 12.586 13.294 1.00 78.94 69 LEU A C 1
ATOM 548 O O . LEU A 1 69 ? -7.608 11.795 12.379 1.00 78.94 69 LEU A O 1
ATOM 552 N N . GLU A 1 70 ? -6.386 13.468 13.236 1.00 76.75 70 GLU A N 1
ATOM 553 C CA . GLU A 1 70 ? -5.487 13.594 12.081 1.00 76.75 70 GLU A CA 1
ATOM 554 C C . GLU A 1 70 ? -4.631 12.334 11.872 1.00 76.75 70 GLU A C 1
ATOM 556 O O . GLU A 1 70 ? -4.255 12.047 10.738 1.00 76.75 70 GLU A O 1
ATOM 561 N N . GLU A 1 71 ? -4.402 11.510 12.907 1.00 73.62 71 GLU A N 1
ATOM 562 C CA . GLU A 1 71 ? -3.761 10.200 12.722 1.00 73.62 71 GLU A CA 1
ATOM 563 C C . GLU A 1 71 ? -4.544 9.316 11.730 1.00 73.62 71 GLU A C 1
ATOM 565 O O . GLU A 1 71 ? -3.958 8.435 11.104 1.00 73.62 71 GLU A O 1
ATOM 570 N N . PHE A 1 72 ? -5.863 9.481 11.601 1.00 70.44 72 PHE A N 1
ATOM 571 C CA . PHE A 1 72 ? -6.714 8.649 10.740 1.00 70.44 72 PHE A CA 1
ATOM 572 C C .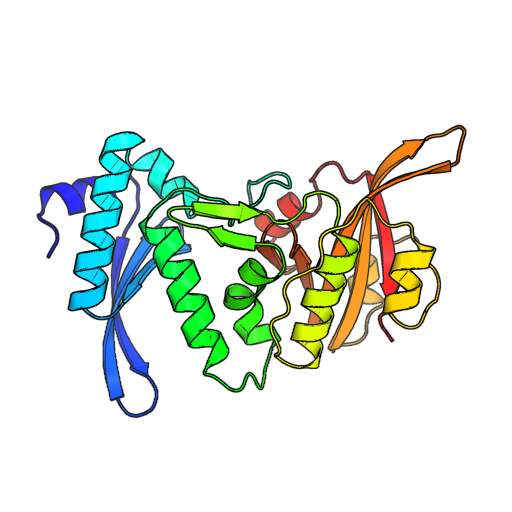 PHE A 1 72 ? -6.761 9.119 9.282 1.00 70.44 72 PHE A C 1
ATOM 574 O O . PHE A 1 72 ? -7.324 8.420 8.443 1.00 70.44 72 PHE A O 1
ATOM 581 N N . VAL A 1 73 ? -6.160 10.267 8.959 1.00 65.12 73 VAL A N 1
ATOM 582 C CA . VAL A 1 73 ? -6.186 10.836 7.608 1.00 65.12 73 VAL A CA 1
ATOM 583 C C . VAL A 1 73 ? -4.894 10.476 6.868 1.00 65.12 73 VAL A C 1
ATOM 585 O O . VAL A 1 73 ? -3.804 10.936 7.207 1.00 65.12 73 VAL A O 1
ATOM 588 N N . GLY A 1 74 ? -5.002 9.622 5.845 1.00 55.56 74 GLY A N 1
ATOM 589 C CA . GLY A 1 74 ? -3.877 9.225 4.989 1.00 55.56 74 GLY A CA 1
ATOM 590 C C . GLY A 1 74 ? -3.463 10.301 3.968 1.00 55.56 74 GLY A C 1
ATOM 591 O O . GLY A 1 74 ? -4.175 11.272 3.729 1.00 55.56 74 GLY A O 1
ATOM 592 N N . GLY A 1 75 ? -2.304 10.125 3.318 1.00 51.09 75 GLY A N 1
ATOM 593 C CA . GLY A 1 75 ? -1.929 10.896 2.118 1.00 51.09 75 GLY A CA 1
ATOM 594 C C . GLY A 1 75 ? -1.057 12.146 2.316 1.00 51.09 75 GLY A C 1
ATOM 595 O O . GLY A 1 75 ? -0.688 12.772 1.323 1.00 51.09 75 GLY A O 1
ATOM 596 N N . ASN A 1 76 ? -0.661 12.485 3.548 1.00 57.41 76 ASN A N 1
ATOM 597 C CA . ASN A 1 76 ? 0.292 13.573 3.853 1.00 57.41 76 ASN A CA 1
ATOM 598 C C . ASN A 1 76 ? 1.565 13.082 4.565 1.00 57.41 76 ASN A C 1
ATOM 600 O O . ASN A 1 76 ? 2.290 13.856 5.182 1.00 57.41 76 ASN A O 1
ATOM 604 N N . ASN A 1 77 ? 1.865 11.787 4.477 1.00 64.12 77 ASN A N 1
ATOM 605 C CA . ASN A 1 77 ? 2.878 11.170 5.333 1.00 64.12 77 ASN A CA 1
ATOM 606 C C . ASN A 1 77 ? 4.309 11.235 4.773 1.00 64.12 77 ASN A C 1
ATOM 608 O O . ASN A 1 77 ? 5.230 10.761 5.425 1.00 64.12 77 ASN A O 1
ATOM 612 N N . TYR A 1 78 ? 4.531 11.846 3.600 1.00 66.25 78 TYR A N 1
ATOM 613 C CA . TYR A 1 78 ? 5.858 12.071 2.987 1.00 66.25 78 TYR A CA 1
ATOM 614 C C . TYR A 1 78 ? 6.793 10.837 2.995 1.00 66.25 78 TYR A C 1
ATOM 616 O O . TYR A 1 78 ? 8.012 10.965 3.095 1.00 66.25 78 TYR A O 1
ATOM 624 N N . GLY A 1 79 ? 6.230 9.628 2.871 1.00 68.62 79 GLY A N 1
ATOM 625 C CA . GLY A 1 79 ? 6.976 8.364 2.914 1.00 68.62 79 GLY A CA 1
ATOM 626 C C . GLY A 1 79 ? 7.139 7.744 4.308 1.00 68.62 79 GLY A C 1
ATOM 627 O O . GLY A 1 79 ? 7.864 6.763 4.448 1.00 68.62 79 GLY A O 1
ATOM 628 N N . LYS A 1 80 ? 6.487 8.291 5.337 1.00 79.94 80 LYS A N 1
ATOM 629 C CA . LYS A 1 80 ? 6.330 7.653 6.647 1.00 79.94 80 LYS A CA 1
ATOM 630 C C . LYS A 1 80 ? 5.188 6.640 6.611 1.00 79.94 80 LYS A C 1
ATOM 632 O O . LYS A 1 80 ? 4.219 6.804 5.872 1.00 79.94 80 LYS A O 1
ATOM 637 N N . SER A 1 81 ? 5.314 5.620 7.451 1.00 86.31 81 SER A N 1
ATOM 638 C CA . SER A 1 81 ? 4.260 4.644 7.714 1.00 86.31 81 SER A CA 1
ATOM 639 C C . SER A 1 81 ? 2.981 5.328 8.196 1.00 86.31 81 SER A C 1
ATOM 641 O O . SER A 1 81 ? 3.033 6.162 9.098 1.00 86.31 81 SER A O 1
ATOM 643 N N . ILE A 1 82 ? 1.844 4.955 7.607 1.00 86.56 82 ILE A N 1
ATOM 644 C CA . ILE A 1 82 ? 0.506 5.404 8.034 1.00 86.56 82 ILE A CA 1
ATOM 645 C C . ILE A 1 82 ? -0.142 4.407 9.009 1.00 86.56 82 ILE A C 1
ATOM 647 O O . ILE A 1 82 ? -1.213 4.657 9.557 1.00 86.56 82 ILE A O 1
ATOM 651 N N . VAL A 1 83 ? 0.511 3.256 9.181 1.00 89.94 83 VAL A N 1
ATOM 652 C CA . VAL A 1 83 ? 0.025 2.082 9.911 1.00 89.94 83 VAL A CA 1
ATOM 653 C C . VAL A 1 83 ? 0.665 1.985 11.297 1.00 89.94 83 VAL A C 1
ATOM 655 O O . VAL A 1 83 ? 0.018 1.547 12.242 1.00 89.94 83 VAL A O 1
ATOM 658 N N . GLU A 1 84 ? 1.926 2.411 11.427 1.00 90.69 84 GLU A N 1
ATOM 659 C CA . GLU A 1 84 ? 2.673 2.378 12.691 1.00 90.69 84 GLU A CA 1
ATOM 660 C C . GLU A 1 84 ? 2.020 3.319 13.705 1.00 90.69 84 GLU A C 1
ATOM 662 O O . GLU A 1 84 ? 1.835 4.509 13.442 1.00 90.69 84 GLU A O 1
ATOM 667 N N . THR A 1 85 ? 1.624 2.784 14.858 1.00 89.38 85 THR A N 1
ATOM 668 C CA . THR A 1 85 ? 0.904 3.554 15.875 1.00 89.38 85 THR A CA 1
ATOM 669 C C . THR A 1 85 ? 0.875 2.826 17.216 1.00 89.38 85 THR A C 1
ATOM 671 O O . THR A 1 85 ? 0.904 1.599 17.275 1.00 89.38 85 THR A O 1
ATOM 674 N N . LYS A 1 86 ? 0.744 3.608 18.291 1.00 86.56 86 LYS A N 1
ATOM 675 C CA . LYS A 1 86 ? 0.456 3.149 19.664 1.00 86.56 86 LYS A CA 1
ATOM 676 C C . LYS A 1 86 ? -0.999 3.397 20.069 1.00 86.56 86 LYS A C 1
ATOM 678 O O . LYS A 1 86 ? -1.353 3.361 21.241 1.00 86.56 86 LYS A O 1
ATOM 683 N N . ASN A 1 87 ? -1.842 3.777 19.111 1.00 83.00 87 ASN A N 1
ATOM 684 C CA . ASN A 1 87 ? -3.239 4.078 19.366 1.00 83.00 87 ASN A CA 1
ATOM 685 C C . ASN A 1 87 ? -4.004 2.765 19.610 1.00 83.00 87 ASN A C 1
ATOM 687 O O . ASN A 1 87 ? -4.147 1.977 18.670 1.00 83.00 87 ASN A O 1
ATOM 691 N N . PRO A 1 88 ? -4.548 2.530 20.818 1.00 80.06 88 PRO A N 1
ATOM 692 C CA . PRO A 1 88 ? -5.133 1.239 21.179 1.00 80.06 88 PRO A CA 1
ATOM 693 C C . PRO A 1 88 ? -6.331 0.863 20.299 1.00 80.06 88 PRO A C 1
ATOM 695 O O . PRO A 1 88 ? -6.560 -0.315 20.031 1.00 80.06 88 PRO A O 1
ATOM 698 N N . VAL A 1 89 ? -7.083 1.850 19.794 1.00 79.94 89 VAL A N 1
ATOM 699 C CA . VAL A 1 89 ? -8.209 1.601 18.880 1.00 79.94 89 VAL A CA 1
ATOM 700 C C . VAL A 1 89 ? -7.713 1.080 17.538 1.00 79.94 89 VAL A C 1
ATOM 702 O O . VAL A 1 89 ? -8.265 0.107 17.026 1.00 79.94 89 VAL A O 1
ATOM 705 N N . LYS A 1 90 ? -6.658 1.688 16.989 1.00 84.31 90 LYS A N 1
ATOM 706 C CA . LYS A 1 90 ? -6.072 1.269 15.712 1.00 84.31 90 LYS A CA 1
ATOM 707 C C . LYS A 1 90 ? -5.377 -0.082 15.816 1.00 84.31 90 LYS A C 1
ATOM 709 O O . LYS A 1 90 ? -5.545 -0.906 14.926 1.00 84.31 90 LYS A O 1
ATOM 714 N N . VAL A 1 91 ? -4.662 -0.330 16.914 1.00 88.62 91 VAL A N 1
ATOM 715 C CA . VAL A 1 91 ? -4.025 -1.627 17.200 1.00 88.62 91 VAL A CA 1
ATOM 716 C C . VAL A 1 91 ? -5.072 -2.733 17.215 1.00 88.62 91 VAL A C 1
ATOM 718 O O . VAL A 1 91 ? -4.931 -3.742 16.529 1.00 88.62 91 VAL A O 1
ATOM 721 N N . GLN A 1 92 ? -6.183 -2.512 17.914 1.00 87.38 92 GLN A N 1
ATOM 722 C CA . GLN A 1 92 ? -7.271 -3.478 17.942 1.00 87.38 92 GLN A CA 1
ATOM 723 C C . GLN A 1 92 ? -7.937 -3.657 16.566 1.00 87.38 92 GLN A C 1
ATOM 725 O O . GLN A 1 92 ? -8.188 -4.786 16.153 1.00 87.38 92 GLN A O 1
ATOM 730 N N . GLN A 1 93 ? -8.215 -2.564 15.844 1.00 86.94 93 GLN A N 1
ATOM 731 C CA . GLN A 1 93 ? -8.776 -2.619 14.486 1.00 86.94 93 GLN A CA 1
ATOM 732 C C . GLN A 1 93 ? -7.872 -3.386 13.518 1.00 86.94 93 GLN A C 1
ATOM 734 O O . GLN A 1 93 ? -8.376 -4.117 12.672 1.00 86.94 93 GLN A O 1
ATOM 739 N N . PHE A 1 94 ? -6.556 -3.241 13.654 1.00 92.56 94 PHE A N 1
ATOM 740 C CA . PHE A 1 94 ? -5.565 -3.957 12.861 1.00 92.56 94 PHE A CA 1
ATOM 741 C C . PHE A 1 94 ? -5.585 -5.461 13.155 1.00 92.56 94 PHE A C 1
ATOM 743 O O . PHE A 1 94 ? -5.655 -6.263 12.229 1.00 92.56 94 PHE A O 1
ATOM 750 N N . VAL A 1 95 ? -5.586 -5.862 14.431 1.00 93.94 95 VAL A N 1
ATOM 751 C CA . VAL A 1 95 ? -5.640 -7.286 14.814 1.00 93.94 95 VAL A CA 1
ATOM 752 C C . VAL A 1 95 ? -6.939 -7.934 14.330 1.00 93.94 95 VAL A C 1
ATOM 754 O O . VAL A 1 95 ? -6.909 -8.937 13.620 1.00 93.94 95 VAL A O 1
ATOM 757 N N . GLU A 1 96 ? -8.084 -7.327 14.641 1.00 91.75 96 GLU A N 1
ATOM 758 C CA . GLU A 1 96 ? -9.391 -7.850 14.229 1.00 91.75 96 GLU A CA 1
ATOM 759 C C . GLU A 1 96 ? -9.559 -7.838 12.701 1.00 91.75 96 GLU A C 1
ATOM 7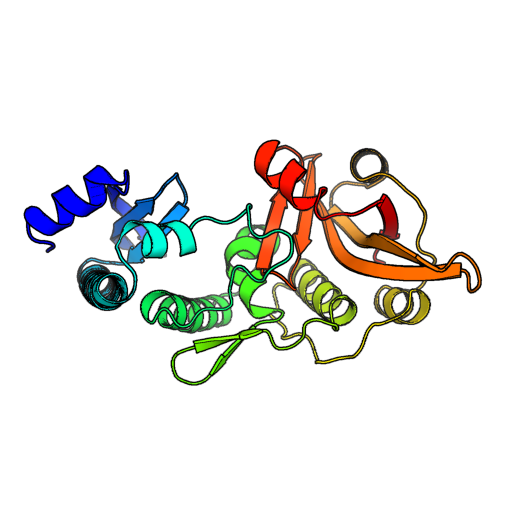61 O O . GLU A 1 96 ? -10.151 -8.750 12.124 1.00 91.75 96 GLU A O 1
ATOM 766 N N . GLY A 1 97 ? -9.038 -6.808 12.027 1.00 90.25 97 GLY A N 1
ATOM 767 C CA . GLY A 1 97 ? -9.047 -6.701 10.572 1.00 90.25 97 GLY A CA 1
ATOM 768 C C . GLY A 1 97 ? -8.275 -7.841 9.912 1.00 90.25 97 GLY A C 1
ATOM 769 O O . GLY A 1 97 ? -8.790 -8.467 8.984 1.00 90.25 97 GLY A O 1
ATOM 770 N N . PHE A 1 98 ? -7.087 -8.163 10.429 1.00 93.88 98 PHE A N 1
ATOM 771 C CA . PHE A 1 98 ? -6.287 -9.284 9.944 1.00 93.88 98 PHE A CA 1
ATOM 772 C C . PHE A 1 98 ? -6.987 -10.629 10.160 1.00 93.88 98 PHE A C 1
ATOM 774 O O . PHE A 1 98 ? -7.045 -11.452 9.243 1.00 93.88 98 PHE A O 1
ATOM 781 N N . GLU A 1 99 ? -7.563 -10.847 11.345 1.00 92.31 99 GLU A N 1
ATOM 782 C CA . GLU A 1 99 ? -8.319 -12.065 11.652 1.00 92.31 99 GLU A CA 1
ATOM 783 C C . GLU A 1 99 ? -9.517 -12.252 10.717 1.00 92.31 99 GLU A C 1
ATOM 785 O O . GLU A 1 99 ? -9.781 -13.365 10.264 1.00 92.31 99 GLU A O 1
ATOM 790 N N . ASN A 1 100 ? -10.244 -11.174 10.418 1.00 90.00 100 ASN A N 1
ATOM 791 C CA . AS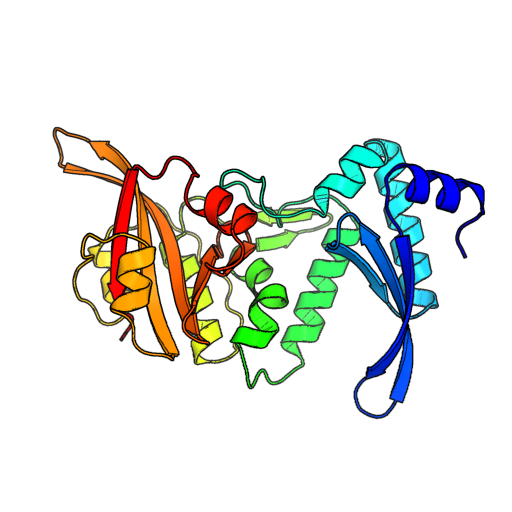N A 1 100 ? -11.399 -11.222 9.526 1.00 90.00 100 ASN A CA 1
ATOM 792 C C . ASN A 1 100 ? -10.985 -11.497 8.077 1.00 90.00 100 ASN A C 1
ATOM 794 O O . ASN A 1 100 ? -11.562 -12.380 7.441 1.00 90.00 100 ASN A O 1
ATOM 798 N N . LEU A 1 101 ? -9.954 -10.810 7.572 1.00 91.12 101 LEU A N 1
ATOM 799 C CA . LEU A 1 101 ? -9.423 -11.058 6.227 1.00 91.12 101 LEU A CA 1
ATOM 800 C C . LEU A 1 101 ? -8.893 -12.485 6.064 1.00 91.12 101 LEU A C 1
ATOM 802 O O . LEU A 1 101 ? -9.069 -13.089 5.011 1.00 91.12 101 LEU A O 1
ATOM 806 N N . SER A 1 102 ? -8.289 -13.049 7.111 1.00 88.62 102 SER A N 1
ATOM 807 C CA . SER A 1 102 ? -7.739 -14.410 7.084 1.00 88.62 102 SER A CA 1
ATOM 808 C C . SER A 1 102 ? -8.815 -15.504 7.022 1.00 88.62 102 SER A C 1
ATOM 810 O O . SER A 1 102 ? -8.509 -16.639 6.662 1.00 88.62 102 SER A O 1
ATOM 812 N N . LYS A 1 103 ? -10.072 -15.188 7.368 1.00 89.81 103 LYS A N 1
ATOM 813 C CA . LYS A 1 103 ? -11.203 -16.137 7.358 1.00 89.81 103 LYS A CA 1
ATOM 814 C C . LYS A 1 103 ? -11.950 -16.177 6.025 1.00 89.81 103 LYS A C 1
ATOM 816 O O . LYS A 1 103 ? -12.705 -17.118 5.789 1.00 89.81 103 LYS A O 1
ATOM 821 N N . ILE A 1 104 ? -11.779 -15.171 5.169 1.00 89.69 104 ILE A N 1
ATOM 822 C CA . ILE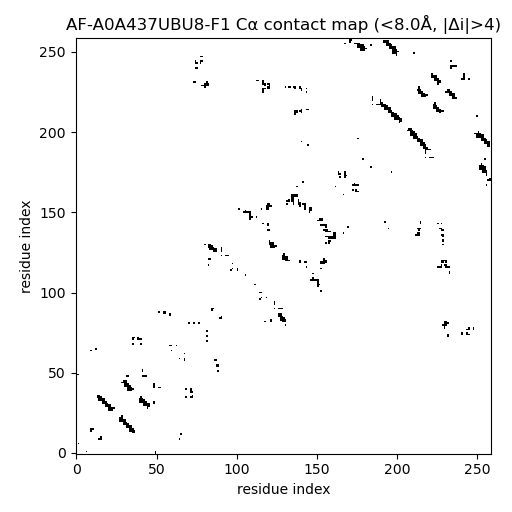 A 1 104 ? -12.501 -15.080 3.898 1.00 89.69 104 ILE A CA 1
ATOM 823 C C . ILE A 1 104 ? -11.653 -15.595 2.735 1.00 89.69 104 ILE A C 1
ATOM 825 O O . ILE A 1 104 ? -10.440 -15.401 2.671 1.00 89.69 104 ILE A O 1
ATOM 829 N N . LYS A 1 105 ? -12.308 -16.225 1.757 1.00 92.94 105 LYS A N 1
ATOM 830 C CA . LYS A 1 105 ? -11.675 -16.526 0.472 1.00 92.94 105 LYS A CA 1
ATOM 831 C C . LYS A 1 105 ? -11.724 -15.276 -0.403 1.00 92.94 105 LYS A C 1
ATOM 833 O O . LYS A 1 105 ? -12.778 -14.924 -0.924 1.00 92.94 105 LYS A O 1
ATOM 838 N N . ILE A 1 106 ? -10.578 -14.630 -0.586 1.00 93.69 106 ILE A N 1
ATOM 839 C CA . ILE A 1 106 ? -10.461 -13.418 -1.399 1.00 93.69 106 ILE A CA 1
ATOM 840 C C . ILE A 1 106 ? -10.447 -13.799 -2.884 1.00 93.69 106 ILE A C 1
ATOM 842 O O . ILE A 1 106 ? -9.465 -14.338 -3.388 1.00 93.69 106 ILE A O 1
ATOM 846 N N . VAL A 1 107 ? -11.556 -13.528 -3.578 1.00 91.25 107 VAL A N 1
ATOM 847 C CA . VAL A 1 107 ? -11.703 -13.780 -5.026 1.00 91.25 107 VAL A CA 1
ATOM 848 C C . VAL A 1 107 ? -11.218 -12.587 -5.856 1.00 91.25 107 VAL A C 1
ATOM 850 O O . VAL A 1 107 ? -10.596 -12.789 -6.895 1.00 91.25 107 VAL A O 1
ATOM 853 N N . ASN A 1 108 ? -11.432 -11.359 -5.366 1.00 93.56 108 ASN A N 1
ATOM 854 C CA . ASN A 1 108 ? -11.023 -10.110 -6.015 1.00 93.56 108 ASN A CA 1
ATOM 855 C C . ASN A 1 108 ? -10.004 -9.349 -5.144 1.00 93.56 108 ASN A C 1
ATOM 857 O O . ASN A 1 108 ? -10.384 -8.436 -4.408 1.00 93.56 108 ASN A O 1
ATOM 861 N N . PRO A 1 109 ? -8.698 -9.670 -5.206 1.00 96.12 109 PRO A N 1
ATOM 862 C CA . PRO A 1 109 ? -7.708 -9.074 -4.305 1.00 96.12 109 PRO A CA 1
ATOM 863 C C . PRO A 1 109 ? -7.662 -7.545 -4.329 1.00 96.12 109 PRO A C 1
ATOM 865 O O . PRO A 1 109 ? -7.545 -6.913 -3.283 1.00 96.12 109 PRO A O 1
ATOM 868 N N . LEU A 1 110 ? -7.814 -6.927 -5.504 1.00 96.06 110 LEU A N 1
ATOM 869 C CA . LEU A 1 110 ? -7.779 -5.469 -5.631 1.00 96.06 110 LEU A CA 1
ATOM 870 C C . LEU A 1 110 ? -8.893 -4.765 -4.835 1.00 96.06 110 LEU A C 1
ATOM 872 O O . LEU A 1 110 ? -8.670 -3.663 -4.344 1.00 96.06 110 LEU A O 1
ATOM 876 N N . GLU A 1 111 ? -10.064 -5.385 -4.672 1.00 94.06 111 GLU A N 1
ATOM 877 C CA . GLU A 1 111 ? -11.171 -4.815 -3.884 1.00 94.06 111 GLU A CA 1
ATOM 878 C C . GLU A 1 111 ? -10.840 -4.791 -2.383 1.00 94.06 111 GLU A C 1
ATOM 880 O O . GLU A 1 111 ? -11.247 -3.876 -1.672 1.00 94.06 111 GLU A O 1
ATOM 885 N N . HIS A 1 112 ? -10.009 -5.731 -1.926 1.00 95.12 112 HIS A N 1
ATOM 886 C CA . HIS A 1 112 ? -9.582 -5.862 -0.531 1.00 95.12 112 HIS A CA 1
ATOM 887 C C . HIS A 1 112 ? -8.222 -5.214 -0.234 1.00 95.12 112 HIS A C 1
ATOM 889 O O . HIS A 1 112 ? -7.761 -5.243 0.906 1.00 95.12 112 HIS A O 1
ATOM 895 N N . ILE A 1 113 ? -7.555 -4.602 -1.219 1.00 95.44 113 ILE A N 1
ATOM 896 C CA . ILE A 1 113 ? -6.186 -4.096 -1.035 1.00 95.44 113 ILE A CA 1
ATOM 897 C C . ILE A 1 113 ? -6.088 -3.000 0.033 1.00 95.44 113 ILE A C 1
ATOM 899 O O . ILE A 1 113 ? -5.099 -2.955 0.757 1.00 95.44 113 ILE A O 1
ATOM 903 N N . LYS A 1 114 ? -7.118 -2.150 0.178 1.00 91.06 114 LYS A N 1
ATOM 904 C CA . LYS A 1 114 ? -7.175 -1.119 1.232 1.00 91.06 114 LYS A CA 1
ATOM 905 C C . LYS A 1 114 ? -7.095 -1.726 2.626 1.00 91.06 114 LYS A C 1
ATOM 907 O O . LYS A 1 114 ? -6.492 -1.137 3.513 1.00 91.06 114 LYS A O 1
ATOM 912 N N . GLU A 1 115 ? -7.712 -2.887 2.802 1.00 90.56 115 GLU A N 1
ATOM 913 C CA . GLU A 1 115 ? -7.739 -3.596 4.073 1.00 90.56 115 GLU A CA 1
ATOM 914 C C . GLU A 1 115 ? -6.444 -4.396 4.251 1.00 90.56 115 GLU A C 1
ATOM 916 O O . GLU A 1 115 ? -5.885 -4.410 5.339 1.00 90.56 115 GLU A O 1
ATOM 921 N N . ALA A 1 116 ? -5.928 -5.007 3.179 1.00 96.06 116 ALA A N 1
ATOM 922 C CA . ALA A 1 116 ? -4.783 -5.913 3.232 1.00 96.06 116 ALA A CA 1
ATOM 923 C C . ALA A 1 116 ? -3.408 -5.223 3.310 1.00 96.06 116 ALA A C 1
ATOM 925 O O . ALA A 1 116 ? -2.478 -5.783 3.891 1.00 96.06 116 ALA A O 1
ATOM 926 N N . ILE A 1 117 ? -3.252 -4.027 2.725 1.00 96.12 117 ILE A N 1
ATOM 927 C CA . ILE A 1 117 ? -1.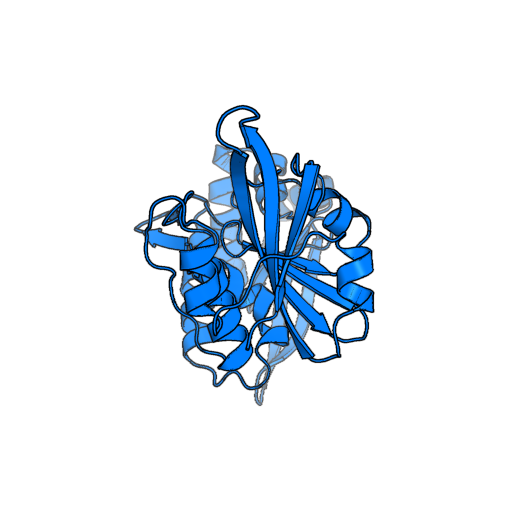934 -3.406 2.503 1.00 96.12 117 ILE A CA 1
ATOM 928 C C . ILE A 1 117 ? -1.140 -3.142 3.786 1.00 96.12 117 ILE A C 1
ATOM 930 O O . ILE A 1 117 ? 0.089 -3.190 3.772 1.00 96.12 117 ILE A O 1
ATOM 934 N N . ALA A 1 118 ? -1.841 -2.932 4.900 1.00 94.88 118 ALA A N 1
ATOM 935 C CA . ALA A 1 118 ? -1.244 -2.703 6.208 1.00 94.88 118 ALA A CA 1
ATOM 936 C C . ALA A 1 118 ? -0.479 -3.929 6.745 1.00 94.88 118 ALA A C 1
ATOM 938 O O . ALA A 1 118 ? 0.410 -3.783 7.574 1.00 94.88 118 ALA A O 1
ATOM 939 N N . TYR A 1 119 ? -0.786 -5.138 6.268 1.00 97.00 119 TYR A N 1
ATOM 940 C CA . TYR A 1 119 ? -0.216 -6.383 6.794 1.00 97.00 119 TYR A CA 1
ATOM 941 C C . TYR A 1 119 ? 1.003 -6.880 6.017 1.00 97.00 119 TYR A C 1
ATOM 943 O O . TYR A 1 119 ? 1.563 -7.917 6.357 1.00 97.00 119 TYR A O 1
ATOM 951 N N . PHE A 1 120 ? 1.430 -6.180 4.963 1.00 97.12 120 PHE A N 1
ATOM 952 C CA . PHE A 1 120 ? 2.598 -6.607 4.189 1.00 97.12 120 PHE A CA 1
ATOM 953 C C . PHE A 1 120 ? 3.916 -6.219 4.850 1.00 97.12 120 PHE A C 1
ATOM 955 O O . PHE A 1 120 ? 4.922 -6.868 4.590 1.00 97.12 120 PHE A O 1
ATOM 962 N N . ASN A 1 121 ? 3.941 -5.190 5.701 1.00 96.94 121 ASN A N 1
ATOM 963 C CA . ASN A 1 121 ? 5.172 -4.736 6.351 1.00 96.94 121 ASN A CA 1
ATOM 964 C C . ASN A 1 121 ? 4.993 -4.314 7.815 1.00 96.94 121 ASN A C 1
ATOM 966 O O . ASN A 1 121 ? 5.911 -3.743 8.410 1.00 96.94 121 ASN A O 1
ATOM 970 N N . HIS A 1 122 ? 3.837 -4.596 8.412 1.00 96.88 122 HIS A N 1
ATOM 971 C CA . HIS A 1 122 ? 3.553 -4.246 9.797 1.00 96.88 122 HIS A CA 1
ATOM 972 C C . HIS A 1 122 ? 2.960 -5.427 10.541 1.00 96.88 122 HIS A C 1
ATOM 974 O O . HIS A 1 122 ? 2.325 -6.304 9.955 1.00 96.88 122 HIS A O 1
ATOM 980 N N . LYS A 1 123 ? 3.172 -5.442 11.854 1.00 95.62 123 LYS A N 1
ATOM 981 C CA . LYS A 1 123 ? 2.564 -6.417 12.758 1.00 95.62 123 LYS A CA 1
ATOM 982 C C . LYS A 1 123 ? 2.276 -5.775 14.107 1.00 95.62 123 LYS A C 1
ATOM 984 O O . LYS A 1 123 ? 2.997 -4.871 14.527 1.00 95.62 123 LYS A O 1
ATOM 989 N N . ALA A 1 124 ? 1.245 -6.266 14.784 1.00 95.81 124 ALA A N 1
ATOM 990 C CA . ALA A 1 124 ? 0.975 -5.889 16.162 1.00 95.81 124 ALA A CA 1
ATOM 991 C C . ALA A 1 124 ? 1.949 -6.617 17.104 1.00 95.81 124 ALA A C 1
ATOM 993 O O . ALA A 1 124 ? 2.133 -7.831 16.990 1.00 95.81 124 ALA A O 1
ATOM 994 N N . ILE A 1 125 ? 2.569 -5.880 18.024 1.00 92.19 125 ILE A N 1
ATOM 995 C CA . ILE A 1 125 ? 3.334 -6.418 19.151 1.00 92.19 125 ILE A CA 1
ATOM 996 C C . ILE A 1 125 ? 2.849 -5.697 20.405 1.00 92.19 125 ILE A C 1
ATOM 998 O O . ILE A 1 125 ? 3.036 -4.493 20.534 1.00 92.19 125 ILE A O 1
ATOM 1002 N N . GLY A 1 126 ? 2.236 -6.431 21.335 1.00 90.81 126 GLY A N 1
ATOM 1003 C CA . GLY A 1 126 ? 1.691 -5.832 22.552 1.00 90.81 126 GLY A CA 1
ATOM 1004 C C . GLY A 1 126 ? 0.613 -4.790 22.242 1.00 90.81 126 GLY A C 1
ATOM 1005 O O . GLY A 1 126 ? -0.411 -5.115 21.642 1.00 90.81 126 GLY A O 1
ATOM 1006 N N . ASP A 1 127 ? 0.849 -3.551 22.665 1.00 90.12 127 ASP A N 1
ATOM 1007 C CA . ASP A 1 127 ? -0.051 -2.403 22.535 1.00 90.12 127 ASP A CA 1
ATOM 1008 C C . ASP A 1 127 ? 0.291 -1.475 21.355 1.00 90.12 127 ASP A C 1
ATOM 1010 O O . ASP A 1 127 ? -0.263 -0.379 21.251 1.00 90.12 127 ASP A O 1
ATOM 1014 N N . GLU A 1 128 ? 1.165 -1.903 20.440 1.00 93.69 128 GLU A N 1
ATOM 1015 C CA . GLU A 1 128 ? 1.559 -1.118 19.271 1.00 93.69 128 GLU A CA 1
ATOM 1016 C C . GLU A 1 128 ? 1.577 -1.922 17.965 1.00 93.69 128 GLU A C 1
ATOM 1018 O O . GLU A 1 128 ? 1.714 -3.147 17.940 1.00 93.69 128 GLU A O 1
ATOM 1023 N N . ILE A 1 129 ? 1.441 -1.209 16.846 1.00 95.00 129 ILE A N 1
ATOM 1024 C CA . ILE A 1 129 ? 1.718 -1.729 15.507 1.00 95.00 129 ILE A CA 1
ATOM 1025 C C . ILE A 1 129 ? 3.081 -1.202 15.087 1.00 95.00 129 ILE A C 1
ATOM 1027 O O . ILE A 1 129 ? 3.255 0.012 14.974 1.00 95.00 129 ILE A O 1
ATOM 1031 N N . ILE A 1 130 ? 4.020 -2.107 14.809 1.00 94.12 130 ILE A N 1
ATOM 1032 C CA . ILE A 1 130 ? 5.370 -1.751 14.369 1.00 94.12 130 ILE A CA 1
ATOM 1033 C C . ILE A 1 130 ? 5.565 -2.017 12.880 1.00 94.12 130 ILE A C 1
ATOM 1035 O O . ILE A 1 130 ? 5.009 -2.967 12.323 1.00 94.12 130 ILE A O 1
ATOM 1039 N N . GLN A 1 131 ? 6.411 -1.210 12.244 1.00 93.50 131 GLN A N 1
ATOM 1040 C CA . GLN A 1 131 ? 6.944 -1.498 10.918 1.00 93.50 131 GLN A CA 1
ATOM 1041 C C . GLN A 1 131 ? 8.110 -2.496 11.018 1.00 93.50 131 GLN A C 1
ATOM 1043 O O . GLN A 1 131 ? 9.050 -2.295 11.784 1.00 93.50 131 GLN A O 1
ATOM 1048 N N . ILE A 1 132 ? 8.076 -3.563 10.221 1.00 89.31 132 ILE A N 1
ATOM 1049 C CA . ILE A 1 132 ? 9.055 -4.664 10.270 1.00 89.31 132 ILE A CA 1
ATOM 1050 C C . ILE A 1 132 ? 10.392 -4.268 9.649 1.00 89.31 132 ILE A C 1
ATOM 1052 O O . ILE A 1 132 ? 11.450 -4.678 10.121 1.00 89.31 132 ILE A O 1
ATOM 1056 N N . GLY A 1 133 ? 10.354 -3.455 8.596 1.00 88.12 133 GLY A N 1
ATOM 1057 C CA . GLY A 1 133 ? 11.551 -2.979 7.924 1.00 88.12 133 GLY A CA 1
ATOM 1058 C C . GLY A 1 133 ? 11.325 -1.668 7.187 1.00 88.12 133 GLY A C 1
ATOM 1059 O O . GLY A 1 133 ? 10.270 -1.425 6.599 1.00 88.12 133 GLY A O 1
ATOM 1060 N N . LYS A 1 134 ? 12.349 -0.811 7.206 1.00 89.12 134 LYS A N 1
ATOM 1061 C CA . LYS A 1 134 ? 12.403 0.427 6.407 1.00 89.12 134 LYS A CA 1
ATOM 1062 C C . LYS A 1 134 ? 13.251 0.278 5.142 1.00 89.12 134 LYS A C 1
ATOM 1064 O O . LYS A 1 134 ? 13.233 1.159 4.293 1.00 89.12 134 LYS A O 1
ATOM 1069 N N . LEU A 1 135 ? 13.953 -0.846 4.987 1.00 90.06 135 LEU A N 1
ATOM 1070 C CA . LEU A 1 135 ? 14.864 -1.105 3.864 1.00 90.06 135 LEU A CA 1
ATOM 1071 C C . LEU A 1 135 ? 14.415 -2.270 2.966 1.00 90.06 135 LEU A C 1
ATOM 1073 O O . LEU A 1 135 ? 14.993 -2.481 1.907 1.00 90.06 135 LEU A O 1
ATOM 1077 N N . ASN A 1 136 ? 13.357 -2.985 3.349 1.00 93.62 136 ASN A N 1
ATOM 1078 C CA . ASN A 1 136 ? 12.882 -4.211 2.704 1.00 93.62 136 ASN A CA 1
ATOM 1079 C C . ASN A 1 136 ? 11.833 -3.981 1.604 1.00 93.62 136 ASN A C 1
ATOM 1081 O O . ASN A 1 136 ? 11.032 -4.868 1.316 1.00 93.62 136 ASN A O 1
ATOM 1085 N N . CYS A 1 137 ? 11.807 -2.799 0.984 1.00 94.44 137 CYS A N 1
ATOM 1086 C CA . CYS A 1 137 ? 10.751 -2.428 0.041 1.00 94.44 137 CYS A CA 1
ATOM 1087 C C . CYS A 1 137 ? 10.647 -3.371 -1.175 1.00 94.44 137 CYS A C 1
ATOM 1089 O O . CYS A 1 137 ? 9.546 -3.569 -1.686 1.00 94.44 137 CYS A O 1
ATOM 1091 N N . GLY A 1 138 ? 11.734 -4.039 -1.586 1.00 95.56 138 GLY A N 1
ATOM 1092 C CA . GLY A 1 138 ? 11.684 -5.097 -2.605 1.00 95.56 138 GLY A CA 1
ATOM 1093 C C . GLY A 1 138 ? 10.876 -6.329 -2.161 1.00 95.56 138 GLY A C 1
ATOM 1094 O O . GLY A 1 138 ? 10.002 -6.790 -2.896 1.00 95.56 138 GLY A O 1
ATOM 1095 N N . ASN A 1 139 ? 11.098 -6.832 -0.940 1.00 97.25 139 ASN A N 1
ATOM 1096 C CA . ASN A 1 139 ? 10.292 -7.902 -0.322 1.00 97.25 139 ASN A CA 1
ATOM 1097 C C . ASN A 1 139 ? 8.832 -7.472 -0.094 1.00 97.25 139 ASN A C 1
ATOM 1099 O O . ASN A 1 139 ? 7.901 -8.276 -0.201 1.00 97.25 139 ASN A O 1
ATOM 1103 N N . THR A 1 140 ? 8.605 -6.196 0.214 1.00 97.19 140 THR A N 1
ATOM 1104 C CA . THR A 1 140 ? 7.250 -5.678 0.406 1.00 97.19 140 THR A CA 1
ATOM 1105 C C . THR A 1 140 ? 6.460 -5.635 -0.898 1.00 97.19 140 THR A C 1
ATOM 1107 O O . THR A 1 140 ? 5.305 -6.056 -0.927 1.00 97.19 140 THR A O 1
ATOM 1110 N N . VAL A 1 141 ? 7.083 -5.202 -1.997 1.00 97.88 141 VAL A N 1
ATOM 1111 C CA . VAL A 1 141 ? 6.465 -5.249 -3.330 1.00 97.88 141 VAL A CA 1
ATOM 1112 C C . VAL A 1 141 ? 6.123 -6.678 -3.744 1.00 97.88 141 VAL A C 1
ATOM 1114 O O . VAL A 1 141 ? 5.051 -6.914 -4.300 1.00 97.88 141 VAL A O 1
ATOM 1117 N N . GLU A 1 142 ? 6.990 -7.640 -3.431 1.00 97.81 142 GLU A N 1
ATOM 1118 C CA . GLU A 1 142 ? 6.712 -9.058 -3.664 1.00 97.81 142 GLU A CA 1
ATOM 1119 C C . GLU A 1 142 ? 5.439 -9.506 -2.938 1.00 97.81 142 GLU A C 1
ATOM 1121 O O . GLU A 1 142 ? 4.563 -10.115 -3.548 1.00 97.81 142 GLU A O 1
ATOM 1126 N N . SER A 1 143 ? 5.292 -9.132 -1.667 1.00 97.94 143 SER A N 1
ATOM 1127 C CA . SER A 1 143 ? 4.115 -9.472 -0.859 1.00 97.94 143 SER A CA 1
ATOM 1128 C C . SER A 1 143 ? 2.824 -8.868 -1.424 1.00 97.94 143 SER A C 1
ATOM 1130 O O . SER A 1 143 ? 1.814 -9.565 -1.531 1.00 97.94 143 SER A O 1
ATOM 1132 N N . VAL A 1 144 ? 2.875 -7.609 -1.877 1.00 98.31 144 VAL A N 1
ATOM 1133 C CA . VAL A 1 144 ? 1.751 -6.955 -2.569 1.00 98.31 144 VAL A CA 1
ATOM 1134 C C . VAL A 1 144 ? 1.376 -7.713 -3.844 1.00 98.31 144 VAL A C 1
ATOM 1136 O O . VAL A 1 144 ? 0.204 -8.008 -4.063 1.00 98.31 144 VAL A O 1
ATOM 1139 N N . ILE A 1 145 ? 2.351 -8.052 -4.692 1.00 98.06 145 ILE A N 1
ATOM 1140 C CA . ILE A 1 145 ? 2.099 -8.748 -5.964 1.00 98.06 145 ILE A CA 1
ATOM 1141 C C . ILE A 1 145 ? 1.557 -10.161 -5.725 1.00 98.06 145 ILE A C 1
ATOM 1143 O O . ILE A 1 145 ? 0.634 -10.584 -6.422 1.00 98.06 145 ILE A O 1
ATOM 1147 N N . VAL A 1 146 ? 2.081 -10.888 -4.734 1.00 97.50 146 VAL A N 1
ATOM 1148 C CA . VAL A 1 146 ? 1.556 -12.203 -4.336 1.00 97.50 146 VAL A CA 1
ATOM 1149 C C . VAL A 1 146 ? 0.095 -12.088 -3.919 1.00 97.50 146 VAL A C 1
ATOM 1151 O O . VAL A 1 146 ? -0.729 -12.881 -4.378 1.00 97.50 146 VAL A O 1
ATOM 1154 N N . PHE A 1 147 ? -0.250 -11.085 -3.113 1.00 97.94 147 PHE A N 1
ATOM 1155 C CA . PHE A 1 147 ? -1.635 -10.841 -2.736 1.00 97.94 147 PHE A CA 1
ATOM 1156 C C . PHE A 1 147 ? -2.503 -10.515 -3.955 1.00 97.94 147 PHE A C 1
ATOM 1158 O O . PHE A 1 147 ? -3.536 -11.148 -4.143 1.00 97.94 147 PHE A O 1
ATOM 1165 N N . LEU A 1 148 ? -2.071 -9.609 -4.837 1.00 97.62 148 LEU A N 1
ATOM 1166 C CA . LEU A 1 148 ? -2.826 -9.263 -6.046 1.00 97.62 148 LEU A CA 1
ATOM 1167 C C . LEU A 1 148 ? -3.044 -10.467 -6.979 1.00 97.62 148 LEU A C 1
ATOM 1169 O O . LEU A 1 148 ? -4.095 -10.559 -7.609 1.00 97.62 148 LEU A O 1
ATOM 1173 N N . LYS A 1 149 ? -2.087 -11.404 -7.041 1.00 96.06 149 LYS A N 1
ATOM 1174 C CA . LYS A 1 149 ? -2.192 -12.640 -7.835 1.00 96.06 149 LYS A CA 1
ATOM 1175 C C . LYS A 1 149 ? -3.049 -13.725 -7.171 1.00 96.06 149 LYS A C 1
ATOM 1177 O O . LYS A 1 149 ? -3.663 -14.515 -7.879 1.00 96.06 149 LYS A O 1
ATOM 1182 N N . THR A 1 150 ? -3.049 -13.825 -5.840 1.00 95.88 150 THR A N 1
ATOM 1183 C CA . THR A 1 150 ? -3.532 -15.038 -5.139 1.00 95.88 150 THR A CA 1
ATOM 1184 C C . THR A 1 150 ? -4.567 -14.794 -4.043 1.00 95.88 150 THR A C 1
ATOM 1186 O O . THR A 1 150 ? -5.138 -15.752 -3.528 1.00 95.88 150 THR A O 1
ATOM 1189 N N . GLY A 1 151 ? -4.766 -13.544 -3.630 1.00 95.88 151 GLY A N 1
ATOM 1190 C CA . GLY A 1 151 ? -5.553 -13.170 -2.455 1.00 95.88 151 GLY A CA 1
ATOM 1191 C C . GLY A 1 151 ? -4.899 -13.519 -1.114 1.00 95.88 151 GLY A C 1
ATOM 1192 O O . GLY A 1 151 ? -5.484 -13.245 -0.072 1.00 95.88 151 GLY A O 1
ATOM 1193 N N . LYS A 1 152 ? -3.698 -14.113 -1.096 1.00 95.25 152 LYS A N 1
ATOM 1194 C CA . LYS A 1 152 ? -3.019 -14.497 0.149 1.00 95.25 152 LYS A CA 1
ATOM 1195 C C . LYS A 1 152 ? -2.205 -13.339 0.709 1.00 95.25 152 LYS A C 1
ATOM 1197 O O . LYS A 1 152 ? -1.348 -12.789 0.020 1.00 95.25 152 LYS A O 1
ATOM 1202 N N . ILE A 1 153 ? -2.443 -13.007 1.974 1.00 95.12 153 ILE A N 1
ATOM 1203 C CA . ILE A 1 153 ? -1.637 -12.030 2.703 1.00 95.12 153 ILE A CA 1
ATOM 1204 C C . ILE A 1 153 ? -0.359 -12.723 3.175 1.00 95.12 153 ILE A C 1
ATOM 1206 O O . ILE A 1 153 ? -0.412 -13.759 3.835 1.00 95.12 153 ILE A O 1
ATOM 1210 N N . LYS A 1 154 ? 0.791 -12.150 2.821 1.00 94.44 154 LYS A N 1
ATOM 1211 C CA . LYS A 1 154 ? 2.109 -12.602 3.263 1.00 94.44 154 LYS A CA 1
ATOM 1212 C C . LYS A 1 154 ? 2.849 -11.414 3.860 1.00 94.44 154 LYS A C 1
ATOM 1214 O O . LYS A 1 154 ? 2.868 -10.340 3.267 1.00 94.44 154 LYS A O 1
ATOM 1219 N N . LEU A 1 155 ? 3.449 -11.623 5.023 1.00 95.81 155 LEU A N 1
ATOM 1220 C CA . LEU A 1 155 ? 4.325 -10.644 5.645 1.00 95.81 155 LEU A CA 1
ATOM 1221 C C . LEU A 1 155 ? 5.653 -10.596 4.883 1.00 95.81 155 LEU A C 1
ATOM 1223 O O . LEU A 1 155 ? 6.222 -11.643 4.572 1.00 95.81 155 LEU A O 1
ATOM 1227 N N . ALA A 1 156 ? 6.146 -9.401 4.575 1.00 96.50 156 ALA A N 1
ATOM 1228 C CA . ALA A 1 156 ? 7.431 -9.242 3.918 1.00 96.50 156 ALA A CA 1
ATOM 1229 C C . ALA A 1 156 ? 8.569 -9.595 4.874 1.00 96.50 156 ALA A C 1
ATOM 1231 O O . ALA A 1 156 ? 8.629 -9.101 6.002 1.00 96.50 156 ALA A O 1
ATOM 1232 N N . GLU A 1 157 ? 9.515 -10.392 4.385 1.00 94.56 157 GLU A N 1
ATOM 1233 C CA . GLU A 1 157 ? 10.732 -10.684 5.134 1.00 94.56 157 GLU A CA 1
ATOM 1234 C C . GLU A 1 157 ? 11.541 -9.393 5.364 1.00 94.56 157 GLU A C 1
ATOM 1236 O O . GLU A 1 157 ? 11.614 -8.537 4.467 1.00 94.56 157 GLU A O 1
ATOM 1241 N N . PRO A 1 158 ? 12.169 -9.214 6.538 1.00 93.31 158 PRO A N 1
ATOM 1242 C CA . PRO A 1 158 ? 13.149 -8.156 6.737 1.00 93.31 158 PRO A CA 1
ATOM 1243 C C . PRO A 1 158 ? 14.331 -8.321 5.772 1.00 93.31 158 PRO A C 1
ATOM 1245 O O . PRO A 1 158 ? 14.803 -9.427 5.523 1.00 93.31 158 PRO A O 1
ATOM 1248 N N . SER A 1 159 ? 14.847 -7.215 5.245 1.00 92.50 159 SER A N 1
ATOM 1249 C CA . SER A 1 159 ? 16.082 -7.195 4.460 1.00 92.50 159 SER A CA 1
ATOM 1250 C C . SER A 1 159 ? 16.727 -5.815 4.497 1.00 92.50 159 SER A C 1
ATOM 1252 O O . SER A 1 159 ? 16.095 -4.819 4.867 1.00 92.50 159 SER A O 1
ATOM 1254 N N . LEU A 1 160 ? 17.990 -5.760 4.073 1.00 90.75 160 LEU A N 1
ATOM 1255 C CA . LEU A 1 160 ? 18.645 -4.516 3.675 1.00 90.75 160 LEU A CA 1
ATOM 1256 C C . LEU A 1 160 ? 18.113 -4.040 2.311 1.00 90.75 160 LEU A C 1
ATOM 1258 O O . LEU A 1 160 ? 17.233 -4.671 1.720 1.00 90.75 160 LEU A O 1
ATOM 1262 N N . MET A 1 161 ? 18.655 -2.920 1.822 1.00 88.69 161 MET A N 1
ATOM 1263 C CA . MET A 1 161 ? 18.318 -2.382 0.503 1.00 88.69 161 MET A CA 1
ATOM 1264 C C . MET A 1 161 ? 18.707 -3.366 -0.602 1.00 88.69 161 MET A C 1
ATOM 1266 O O . MET A 1 161 ? 19.860 -3.784 -0.681 1.00 88.69 161 MET A O 1
ATOM 1270 N N . GLN A 1 162 ? 17.748 -3.678 -1.472 1.00 92.62 162 GLN A N 1
ATOM 1271 C CA . GLN A 1 162 ? 17.913 -4.636 -2.566 1.00 92.62 162 GLN A CA 1
ATOM 1272 C C . GLN A 1 162 ? 18.181 -3.913 -3.891 1.00 92.62 162 GLN A C 1
ATOM 1274 O O . GLN A 1 162 ? 17.526 -2.918 -4.229 1.00 92.62 162 GLN A O 1
ATOM 1279 N N . GLY A 1 163 ? 19.149 -4.417 -4.656 1.00 93.19 163 GLY A N 1
ATOM 1280 C CA . GLY A 1 163 ? 19.496 -3.888 -5.978 1.00 93.19 163 GLY A CA 1
ATOM 1281 C C . GLY A 1 163 ? 18.471 -4.255 -7.058 1.00 93.19 163 GLY A C 1
ATOM 1282 O O . GLY A 1 163 ? 17.596 -5.092 -6.843 1.00 93.19 163 GLY A O 1
ATOM 1283 N N . PHE A 1 164 ? 18.593 -3.650 -8.245 1.00 95.38 164 PHE A N 1
ATOM 1284 C CA . PHE A 1 164 ? 17.675 -3.925 -9.360 1.00 95.38 164 PHE A CA 1
ATOM 1285 C C . PHE A 1 164 ? 17.663 -5.391 -9.778 1.00 95.38 164 PHE A C 1
ATOM 1287 O O . PHE A 1 164 ? 16.582 -5.919 -10.017 1.00 95.38 164 PHE A O 1
ATOM 1294 N N . ASP A 1 165 ? 18.823 -6.043 -9.836 1.00 95.12 165 ASP A N 1
ATOM 1295 C CA . ASP A 1 165 ? 18.924 -7.428 -10.305 1.00 95.12 165 ASP A CA 1
ATOM 1296 C C . ASP A 1 165 ? 18.247 -8.402 -9.335 1.00 95.12 165 ASP A C 1
ATOM 1298 O O . ASP A 1 165 ? 17.484 -9.272 -9.752 1.00 95.12 165 ASP A O 1
ATOM 1302 N N . GLU A 1 166 ? 18.452 -8.199 -8.030 1.00 95.94 166 GLU A N 1
ATOM 1303 C CA . GLU A 1 166 ? 17.820 -8.996 -6.977 1.00 95.94 166 GLU A CA 1
ATOM 1304 C C . GLU A 1 166 ? 16.296 -8.849 -7.008 1.00 95.94 166 GLU A C 1
ATOM 1306 O O . GLU A 1 166 ? 15.565 -9.838 -6.967 1.00 95.94 166 GLU A O 1
ATOM 1311 N N . VAL A 1 167 ? 15.800 -7.613 -7.135 1.00 96.94 167 VAL A N 1
ATOM 1312 C CA . VAL A 1 167 ? 14.360 -7.361 -7.232 1.00 96.94 167 VAL A CA 1
ATOM 1313 C C . VAL A 1 167 ? 13.805 -7.924 -8.538 1.00 96.94 167 VAL A C 1
ATOM 1315 O O . VAL A 1 167 ? 12.761 -8.567 -8.518 1.00 96.94 167 VAL A O 1
ATOM 1318 N N . ALA A 1 168 ? 14.495 -7.750 -9.666 1.00 97.44 168 ALA A N 1
ATOM 1319 C CA . ALA A 1 168 ? 14.028 -8.241 -10.957 1.00 97.44 168 A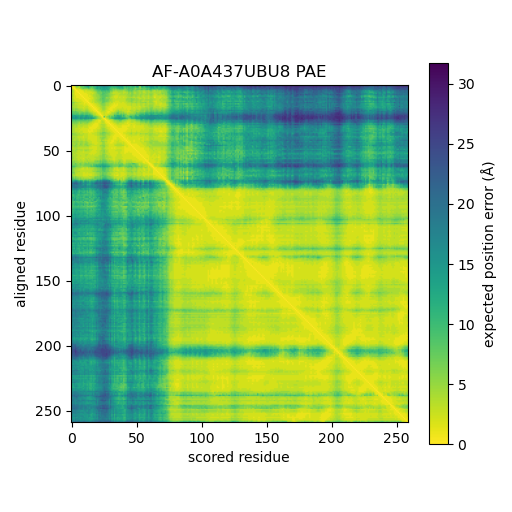LA A CA 1
ATOM 1320 C C . ALA A 1 168 ? 13.921 -9.768 -11.005 1.00 97.44 168 ALA A C 1
ATOM 1322 O O . ALA A 1 168 ? 12.942 -10.291 -11.543 1.00 97.44 168 ALA A O 1
ATOM 1323 N N . ALA A 1 169 ? 14.869 -10.487 -10.397 1.00 97.00 169 ALA A N 1
ATOM 1324 C CA . ALA A 1 169 ? 14.858 -11.947 -10.333 1.00 97.00 169 ALA A CA 1
ATOM 1325 C C . ALA A 1 169 ? 13.554 -12.507 -9.731 1.00 97.00 169 ALA A C 1
ATOM 1327 O O . ALA A 1 169 ? 13.034 -13.512 -10.213 1.00 97.00 169 ALA A O 1
ATOM 1328 N N . LYS A 1 170 ? 12.963 -11.811 -8.752 1.00 96.25 170 LYS A N 1
ATOM 1329 C CA . LYS A 1 170 ? 11.700 -12.206 -8.101 1.00 96.25 170 LYS A CA 1
ATOM 1330 C C . LYS A 1 170 ? 10.475 -12.139 -9.012 1.00 96.25 170 LYS A C 1
ATOM 1332 O O . LYS A 1 170 ? 9.468 -12.784 -8.733 1.00 96.25 170 LYS A O 1
ATOM 1337 N N . PHE A 1 171 ? 10.542 -11.354 -10.086 1.00 96.69 171 PHE A N 1
ATOM 1338 C CA . PHE A 1 171 ? 9.407 -11.072 -10.971 1.00 96.69 171 PHE A CA 1
ATOM 1339 C C . PHE A 1 171 ? 9.610 -11.608 -12.392 1.00 96.69 171 PHE A C 1
ATOM 1341 O O . PHE A 1 171 ? 9.025 -11.089 -13.344 1.00 96.69 171 PHE A O 1
ATOM 1348 N N . GLY A 1 172 ? 10.427 -12.658 -12.531 1.00 93.81 172 GLY A N 1
ATOM 1349 C CA . GLY A 1 172 ? 10.718 -13.310 -13.812 1.00 93.81 172 GLY A CA 1
ATOM 1350 C C . GLY A 1 172 ? 11.852 -12.656 -14.612 1.00 93.81 172 GLY A C 1
ATOM 1351 O O . GLY A 1 172 ? 11.972 -12.900 -15.816 1.00 93.81 172 GLY A O 1
ATOM 1352 N N . GLY A 1 173 ? 12.676 -11.832 -13.957 1.00 93.56 173 GLY A N 1
ATOM 1353 C CA . GLY A 1 173 ? 13.829 -11.153 -14.544 1.00 93.56 173 GLY A CA 1
ATOM 1354 C C . GLY A 1 173 ? 13.467 -9.936 -15.399 1.00 93.56 173 GLY A C 1
ATOM 1355 O O . GLY A 1 173 ? 12.345 -9.435 -15.380 1.00 93.56 173 GLY A O 1
ATOM 1356 N N . GLY A 1 174 ? 14.441 -9.462 -16.179 1.00 94.38 174 GLY A N 1
ATOM 1357 C CA . GLY A 1 174 ? 14.331 -8.260 -17.009 1.00 94.38 174 GLY A CA 1
ATOM 1358 C C . GLY A 1 174 ? 15.110 -7.079 -16.434 1.00 94.38 174 GLY A C 1
ATOM 1359 O O . GLY A 1 174 ? 15.956 -7.245 -15.560 1.00 94.38 174 GLY A O 1
ATOM 1360 N N . SER A 1 175 ? 14.840 -5.879 -16.945 1.00 95.00 175 SER A N 1
ATOM 1361 C CA . SER A 1 175 ? 15.555 -4.664 -16.549 1.00 95.00 175 SER A CA 1
ATOM 1362 C C . SER A 1 175 ? 14.585 -3.541 -16.220 1.00 95.00 175 SER A C 1
ATOM 1364 O O . SER A 1 175 ? 13.549 -3.380 -16.866 1.00 95.00 175 SER A O 1
ATOM 1366 N N . PHE A 1 176 ? 14.948 -2.740 -15.221 1.00 96.62 176 PHE A N 1
ATOM 1367 C CA . PHE A 1 176 ? 14.209 -1.538 -14.859 1.00 96.62 176 PHE A CA 1
ATOM 1368 C C . PHE A 1 176 ? 14.387 -0.457 -15.927 1.00 96.62 176 PHE A C 1
ATOM 1370 O O . PHE A 1 176 ? 15.469 0.112 -16.083 1.00 96.62 176 PHE A O 1
ATOM 1377 N N . MET A 1 177 ? 13.302 -0.141 -16.629 1.00 96.00 177 MET A N 1
ATOM 1378 C CA . MET A 1 177 ? 13.276 0.839 -17.710 1.00 96.00 177 MET A CA 1
ATOM 1379 C C . MET A 1 177 ? 12.903 2.225 -17.177 1.00 96.00 177 MET A C 1
ATOM 1381 O O . MET A 1 177 ? 11.941 2.335 -16.414 1.00 96.00 177 MET A O 1
ATOM 1385 N N . PRO A 1 178 ? 13.603 3.303 -17.573 1.00 95.94 178 PRO A N 1
ATOM 1386 C CA . PRO A 1 178 ? 13.216 4.658 -17.197 1.00 95.94 178 PRO A CA 1
ATOM 1387 C C . PRO A 1 178 ? 11.858 5.022 -17.808 1.00 95.94 178 PRO A C 1
ATOM 1389 O O . PRO A 1 178 ? 11.596 4.746 -18.980 1.00 95.94 178 PRO A O 1
ATOM 1392 N N . SER A 1 179 ? 10.978 5.635 -17.017 1.00 96.31 179 SER A N 1
ATOM 1393 C CA . SER A 1 179 ? 9.693 6.145 -17.504 1.00 96.31 179 SER A CA 1
ATOM 1394 C C . SER A 1 179 ? 9.079 7.139 -16.521 1.00 96.31 179 SER A C 1
ATOM 1396 O O . SER A 1 179 ? 9.553 7.302 -15.400 1.00 96.31 179 SER A O 1
ATOM 1398 N N . THR A 1 180 ? 7.995 7.792 -16.924 1.00 94.56 180 THR A N 1
ATOM 1399 C CA . THR A 1 180 ? 7.147 8.574 -16.019 1.00 94.56 180 THR A CA 1
ATOM 1400 C C . THR A 1 180 ? 5.912 7.758 -15.657 1.00 94.56 180 THR A C 1
ATOM 1402 O O . THR A 1 180 ? 5.459 6.934 -16.449 1.00 94.56 180 THR A O 1
ATOM 1405 N N . ILE A 1 181 ? 5.325 8.000 -14.485 1.00 92.94 181 ILE A N 1
ATOM 1406 C CA . ILE A 1 181 ? 4.102 7.299 -14.069 1.00 92.94 181 ILE A CA 1
ATOM 1407 C C . ILE A 1 181 ? 2.952 7.455 -15.097 1.00 92.94 181 ILE A C 1
ATOM 1409 O O . ILE A 1 181 ? 2.343 6.441 -15.447 1.00 92.94 181 ILE A O 1
ATOM 1413 N N . PRO A 1 182 ? 2.685 8.652 -15.675 1.00 93.00 182 PRO A N 1
ATOM 1414 C CA . PRO A 1 182 ? 1.701 8.787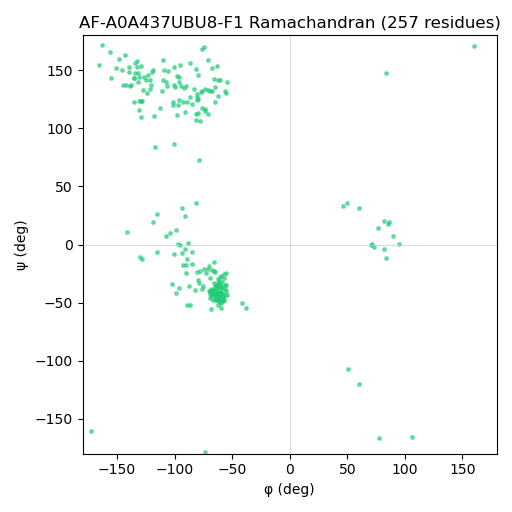 -16.753 1.00 93.00 182 PRO A CA 1
ATOM 1415 C C . PRO A 1 182 ? 2.028 7.937 -17.985 1.00 93.00 182 PRO A C 1
ATOM 1417 O O . PRO A 1 182 ? 1.146 7.273 -18.523 1.00 93.00 182 PRO A O 1
ATOM 1420 N N . ARG A 1 183 ? 3.301 7.885 -18.400 1.00 95.44 183 ARG A N 1
ATOM 1421 C CA . ARG A 1 183 ? 3.708 7.072 -19.550 1.00 95.44 183 ARG A CA 1
ATOM 1422 C C . ARG A 1 183 ? 3.584 5.574 -19.267 1.00 95.44 183 ARG A C 1
ATOM 1424 O O . ARG A 1 183 ? 3.156 4.829 -20.142 1.00 95.44 183 ARG A O 1
ATOM 1431 N N . MET A 1 184 ? 3.901 5.121 -18.053 1.00 94.94 184 MET A N 1
ATOM 1432 C CA . MET A 1 184 ? 3.681 3.727 -17.641 1.00 94.94 184 MET A CA 1
ATOM 1433 C C . MET A 1 184 ? 2.201 3.343 -17.770 1.00 94.94 184 MET A C 1
ATOM 1435 O O . MET A 1 184 ? 1.900 2.293 -18.335 1.00 94.94 184 MET A O 1
ATOM 1439 N N . LYS A 1 185 ? 1.278 4.220 -17.340 1.00 94.44 185 LYS A N 1
ATOM 1440 C CA . LYS A 1 185 ? -0.173 4.010 -17.494 1.00 94.44 185 LYS A CA 1
ATOM 1441 C C . LYS A 1 185 ? -0.565 3.743 -18.949 1.00 94.44 185 LYS A C 1
ATOM 1443 O O . LYS A 1 185 ? -1.366 2.849 -19.209 1.00 94.44 185 LYS A O 1
ATOM 1448 N N . GLU A 1 186 ? -0.009 4.488 -19.899 1.00 95.31 186 GLU A N 1
ATOM 1449 C CA . GLU A 1 186 ? -0.283 4.310 -21.332 1.00 95.31 186 GLU A CA 1
ATOM 1450 C C . GLU A 1 186 ? 0.282 2.994 -21.883 1.00 95.31 186 GLU A C 1
ATOM 1452 O O . GLU A 1 186 ? -0.376 2.327 -22.676 1.00 95.31 186 GLU A O 1
ATOM 1457 N N . LEU A 1 187 ? 1.485 2.608 -21.446 1.00 94.56 187 LEU A N 1
ATOM 1458 C CA . LEU A 1 187 ? 2.213 1.434 -21.946 1.00 94.56 187 LEU A CA 1
ATOM 1459 C C . LEU A 1 187 ? 1.714 0.096 -21.382 1.00 94.56 187 LEU A C 1
ATOM 1461 O O . LEU A 1 187 ? 1.981 -0.961 -21.964 1.00 94.56 187 LEU A O 1
ATOM 1465 N N . MET A 1 188 ? 1.060 0.120 -20.224 1.00 96.25 188 MET A N 1
ATOM 1466 C CA . MET A 1 188 ? 0.527 -1.078 -19.582 1.00 96.25 188 MET A CA 1
ATOM 1467 C C . MET A 1 188 ? -0.799 -1.503 -20.217 1.00 96.25 188 MET A C 1
ATOM 1469 O O . MET A 1 188 ? -1.622 -0.667 -20.603 1.00 96.25 188 MET A O 1
ATOM 1473 N N . LYS A 1 189 ? -1.036 -2.813 -20.286 1.00 97.31 189 LYS A N 1
ATOM 1474 C CA . LYS A 1 189 ? -2.358 -3.378 -20.600 1.00 97.31 189 LYS A CA 1
ATOM 1475 C C . LYS A 1 189 ? -3.191 -3.519 -19.328 1.00 97.31 189 LYS A C 1
ATOM 1477 O O . LYS A 1 189 ? -2.652 -3.582 -18.228 1.00 97.31 189 LYS A O 1
ATOM 1482 N N . GLU A 1 190 ? -4.510 -3.539 -19.480 1.00 97.44 190 GLU A N 1
ATOM 1483 C CA . GLU A 1 190 ? -5.442 -3.755 -18.370 1.00 97.44 190 GLU A CA 1
ATOM 1484 C C . GLU A 1 190 ? -5.117 -5.073 -17.643 1.00 97.44 190 GLU A C 1
ATOM 1486 O O . GLU A 1 190 ? -4.925 -6.107 -18.280 1.00 97.44 190 GLU A O 1
ATOM 1491 N N . GLY A 1 191 ? -5.020 -5.025 -16.315 1.00 96.62 191 GLY A N 1
ATOM 1492 C CA . GLY A 1 191 ? -4.627 -6.156 -15.473 1.00 96.62 191 GLY A CA 1
ATOM 1493 C C . GLY A 1 191 ? -3.116 -6.375 -15.333 1.00 96.62 191 GLY A C 1
ATOM 1494 O O . GLY A 1 191 ? -2.714 -7.137 -14.455 1.00 96.62 191 GLY A O 1
ATOM 1495 N N . GLU A 1 192 ? -2.266 -5.711 -16.129 1.00 97.56 192 GLU A N 1
ATOM 1496 C CA . GLU A 1 192 ? -0.811 -5.828 -15.964 1.00 97.56 192 GLU A CA 1
ATOM 1497 C C . GLU A 1 192 ? -0.363 -5.224 -14.629 1.00 97.56 192 GLU A C 1
ATOM 1499 O O . GLU A 1 192 ? -0.850 -4.175 -14.196 1.00 97.56 192 GLU A O 1
ATOM 1504 N N . MET A 1 193 ? 0.621 -5.878 -14.011 1.00 98.12 193 MET A N 1
ATOM 1505 C CA . MET A 1 193 ? 1.312 -5.412 -12.814 1.00 98.12 193 MET A CA 1
ATOM 1506 C C . MET A 1 193 ? 2.746 -5.001 -13.151 1.00 98.12 193 MET A C 1
ATOM 1508 O O . MET A 1 193 ? 3.385 -5.542 -14.056 1.00 98.12 193 MET A O 1
ATOM 1512 N N . THR A 1 194 ? 3.268 -4.045 -12.396 1.00 97.94 194 THR A N 1
ATOM 1513 C CA . THR A 1 194 ? 4.633 -3.546 -12.527 1.00 97.94 194 THR A CA 1
ATOM 1514 C C . THR A 1 194 ? 5.245 -3.315 -11.154 1.00 97.94 194 THR A C 1
ATOM 1516 O O . THR A 1 194 ? 4.560 -2.926 -10.210 1.00 97.94 194 THR A O 1
ATOM 1519 N N . VAL A 1 195 ? 6.555 -3.495 -11.055 1.00 98.44 195 VAL A N 1
ATOM 1520 C CA . VAL A 1 195 ? 7.360 -2.937 -9.970 1.00 98.44 195 VAL A CA 1
ATOM 1521 C C . VAL A 1 195 ? 7.845 -1.569 -10.410 1.00 98.44 195 VAL A C 1
ATOM 1523 O O . VAL A 1 195 ? 8.260 -1.406 -11.556 1.00 98.44 195 VAL A O 1
ATOM 1526 N N . ILE A 1 196 ? 7.778 -0.582 -9.530 1.00 98.25 196 ILE A N 1
ATOM 1527 C CA . ILE A 1 196 ? 8.209 0.787 -9.797 1.00 98.25 196 ILE A CA 1
ATOM 1528 C C . ILE A 1 196 ? 9.281 1.141 -8.780 1.00 98.25 196 ILE A C 1
ATOM 1530 O O . ILE A 1 196 ? 9.117 0.894 -7.590 1.00 98.25 196 ILE A O 1
ATOM 1534 N N . TYR A 1 197 ? 10.370 1.734 -9.254 1.00 97.56 197 TYR A N 1
ATOM 1535 C CA . TYR A 1 197 ? 11.417 2.300 -8.422 1.00 97.56 197 TYR A CA 1
ATOM 1536 C C . TYR A 1 197 ? 11.445 3.818 -8.577 1.00 97.56 197 TYR A C 1
ATOM 1538 O O . TYR A 1 197 ? 11.697 4.334 -9.670 1.00 97.56 197 TYR A O 1
ATOM 1546 N N . GLY A 1 198 ? 11.191 4.535 -7.486 1.00 96.25 198 GLY A N 1
ATOM 1547 C CA . GLY A 1 198 ? 11.362 5.981 -7.411 1.00 96.25 198 GLY A CA 1
ATOM 1548 C C . GLY A 1 198 ? 12.767 6.331 -6.933 1.00 96.25 198 GLY A C 1
ATOM 1549 O O . GLY A 1 198 ? 13.114 6.069 -5.781 1.00 96.25 198 GLY A O 1
ATOM 1550 N N . VAL A 1 199 ? 13.575 6.952 -7.790 1.00 94.81 199 VAL A N 1
ATOM 1551 C CA . VAL A 1 199 ? 14.941 7.377 -7.455 1.00 94.81 199 VAL A CA 1
ATOM 1552 C C . VAL A 1 199 ? 14.885 8.688 -6.679 1.00 94.81 199 VAL A C 1
ATOM 1554 O O . VAL A 1 199 ? 14.347 9.676 -7.177 1.00 94.81 199 VAL A O 1
ATOM 1557 N N . LYS A 1 200 ? 15.476 8.728 -5.484 1.00 91.94 200 LYS A N 1
ATOM 1558 C CA . LYS A 1 200 ? 15.614 9.950 -4.669 1.00 91.94 200 LYS A CA 1
ATOM 1559 C C . LYS A 1 200 ? 17.001 10.563 -4.827 1.00 91.94 200 LYS A C 1
ATOM 1561 O O . LYS A 1 200 ? 17.166 11.774 -5.003 1.00 91.94 200 LYS A O 1
ATOM 1566 N N . GLU A 1 201 ? 18.018 9.711 -4.833 1.00 91.19 201 GLU A N 1
ATOM 1567 C CA . GLU A 1 201 ? 19.413 10.118 -4.928 1.00 91.19 201 GLU A CA 1
ATOM 1568 C C . GLU A 1 201 ? 20.164 9.256 -5.931 1.00 91.19 201 GLU A C 1
ATOM 1570 O O . GLU A 1 201 ? 19.874 8.074 -6.116 1.00 91.19 201 GLU A O 1
ATOM 1575 N N . ARG A 1 202 ? 21.145 9.874 -6.585 1.00 87.50 202 ARG A N 1
ATOM 1576 C CA . ARG A 1 202 ? 22.069 9.198 -7.484 1.00 87.50 202 ARG A CA 1
ATOM 1577 C C . ARG A 1 202 ? 23.478 9.622 -7.112 1.00 87.50 202 ARG A C 1
ATOM 1579 O O . ARG A 1 202 ? 23.788 10.814 -7.126 1.00 87.50 202 ARG A O 1
ATOM 1586 N N . ASN A 1 203 ? 24.322 8.647 -6.819 1.00 86.69 203 ASN A N 1
ATOM 1587 C CA . ASN A 1 203 ? 25.749 8.858 -6.712 1.00 86.69 203 ASN A CA 1
ATOM 1588 C C . ASN A 1 203 ? 26.311 9.036 -8.129 1.00 86.69 203 ASN A C 1
ATOM 1590 O O . ASN A 1 203 ? 26.218 8.140 -8.965 1.00 86.69 203 ASN A O 1
ATOM 1594 N N . LYS A 1 204 ? 26.863 10.218 -8.418 1.00 83.06 204 LYS A N 1
ATOM 1595 C CA . LYS A 1 204 ? 27.395 10.544 -9.751 1.00 83.06 204 LYS A CA 1
ATOM 1596 C C . LYS A 1 204 ? 28.691 9.800 -10.088 1.00 83.06 204 LYS A C 1
ATOM 1598 O O . LYS A 1 204 ? 29.012 9.696 -11.263 1.00 83.06 204 LYS A O 1
ATOM 1603 N N . ILE A 1 205 ? 29.416 9.312 -9.082 1.00 82.38 205 ILE A N 1
ATOM 1604 C CA . ILE A 1 205 ? 30.712 8.643 -9.241 1.00 82.38 205 ILE A CA 1
ATOM 1605 C C . ILE A 1 205 ? 30.496 7.154 -9.509 1.00 82.38 205 ILE A C 1
ATOM 1607 O O . ILE A 1 205 ? 31.000 6.620 -10.488 1.00 82.38 205 ILE A O 1
ATOM 1611 N N . THR A 1 206 ? 29.716 6.484 -8.659 1.00 82.12 206 THR A N 1
ATOM 1612 C CA . THR A 1 206 ? 29.484 5.033 -8.767 1.00 82.12 206 THR A CA 1
ATOM 1613 C C . THR A 1 206 ? 28.288 4.679 -9.646 1.00 82.12 206 THR A C 1
ATOM 1615 O O . THR A 1 206 ? 28.073 3.512 -9.956 1.00 82.12 206 THR A O 1
ATOM 1618 N N . GLY A 1 207 ? 27.452 5.662 -9.993 1.00 78.56 207 GLY A N 1
ATOM 1619 C CA . GLY A 1 207 ? 26.179 5.437 -10.676 1.00 78.56 207 GLY A CA 1
ATOM 1620 C C . GLY A 1 207 ? 25.103 4.786 -9.798 1.00 78.56 207 GLY A C 1
ATOM 1621 O O . GLY A 1 207 ? 23.987 4.579 -10.278 1.00 78.56 207 GLY A O 1
ATOM 1622 N N . SER A 1 208 ? 25.395 4.483 -8.525 1.00 82.44 208 SER A N 1
ATOM 1623 C CA . SER A 1 208 ? 24.426 3.860 -7.622 1.00 82.44 208 SER A CA 1
ATOM 1624 C C . SER A 1 208 ? 23.277 4.813 -7.295 1.00 82.44 208 SER A C 1
ATOM 1626 O O . SER A 1 208 ? 23.418 6.039 -7.307 1.00 82.44 208 SER A O 1
ATOM 1628 N N . THR A 1 209 ? 22.108 4.251 -7.006 1.00 88.94 209 THR A N 1
ATOM 1629 C CA . THR A 1 209 ? 20.906 5.029 -6.690 1.00 88.94 209 THR A CA 1
ATOM 1630 C C . THR A 1 209 ? 20.327 4.618 -5.353 1.00 88.94 209 THR A C 1
ATOM 1632 O O . THR A 1 209 ? 20.242 3.425 -5.077 1.00 88.94 209 THR A O 1
ATOM 1635 N N . VAL A 1 210 ? 19.843 5.595 -4.591 1.00 90.00 210 VAL A N 1
ATOM 1636 C CA . VAL A 1 210 ? 18.997 5.380 -3.413 1.00 90.00 210 VAL A CA 1
ATOM 1637 C C . VAL A 1 210 ? 17.576 5.792 -3.772 1.00 90.00 210 VAL A C 1
ATOM 1639 O O . VAL A 1 210 ? 17.345 6.823 -4.414 1.00 90.00 210 VAL A O 1
ATOM 1642 N N . GLY A 1 211 ? 16.610 4.978 -3.378 1.00 93.12 211 GLY A N 1
ATOM 1643 C CA . GLY A 1 211 ? 15.234 5.126 -3.812 1.00 93.12 211 GLY A CA 1
ATOM 1644 C C . GLY A 1 211 ? 14.301 4.187 -3.072 1.00 93.12 211 GLY A C 1
ATOM 1645 O O . GLY A 1 211 ? 14.617 3.715 -1.982 1.00 93.12 211 GLY A O 1
ATOM 1646 N N . HIS A 1 212 ? 13.129 3.963 -3.653 1.00 95.19 212 HIS A N 1
ATOM 1647 C CA . HIS A 1 212 ? 12.067 3.171 -3.042 1.00 95.19 212 HIS A CA 1
ATOM 1648 C C . HIS A 1 212 ? 11.335 2.332 -4.080 1.00 95.19 212 HIS A C 1
ATOM 1650 O O . HIS A 1 212 ? 11.012 2.851 -5.151 1.00 95.19 212 HIS A O 1
ATOM 1656 N N . TYR A 1 213 ? 11.045 1.073 -3.746 1.00 97.19 213 TYR A N 1
ATOM 1657 C CA . TYR A 1 213 ? 10.189 0.214 -4.559 1.00 97.19 213 TYR A CA 1
ATOM 1658 C C . TYR A 1 213 ? 8.741 0.267 -4.077 1.00 97.19 213 TYR A C 1
ATOM 1660 O O . TYR A 1 213 ? 8.465 0.157 -2.886 1.00 97.19 213 TYR A O 1
ATOM 1668 N N . PHE A 1 214 ? 7.815 0.355 -5.023 1.00 97.19 214 PHE A N 1
ATOM 1669 C CA . PHE A 1 214 ? 6.382 0.176 -4.805 1.00 97.19 214 PHE A CA 1
ATOM 1670 C C . PHE A 1 214 ? 5.768 -0.549 -6.010 1.00 97.19 214 PHE A C 1
ATOM 1672 O O . PHE A 1 214 ? 6.388 -0.654 -7.071 1.00 97.19 214 PHE A O 1
ATOM 1679 N N . ALA A 1 215 ? 4.568 -1.101 -5.850 1.00 98.25 215 ALA A N 1
ATOM 1680 C CA . ALA A 1 215 ? 3.893 -1.837 -6.915 1.00 98.25 215 ALA A CA 1
ATOM 1681 C C . ALA A 1 215 ? 2.916 -0.935 -7.680 1.00 98.25 215 ALA A C 1
ATOM 1683 O O . ALA A 1 215 ? 2.380 0.034 -7.140 1.00 98.25 215 ALA A O 1
ATOM 1684 N N . GLY A 1 216 ? 2.660 -1.289 -8.936 1.00 97.81 216 GLY A N 1
ATOM 1685 C CA . GLY A 1 216 ? 1.629 -0.695 -9.774 1.00 97.81 216 GLY A CA 1
ATOM 1686 C C . GLY A 1 216 ? 0.779 -1.763 -10.458 1.00 97.81 216 GLY A C 1
ATOM 1687 O O . GLY A 1 216 ? 1.288 -2.826 -10.805 1.00 97.81 216 GLY A O 1
ATOM 1688 N N . MET A 1 217 ? -0.500 -1.480 -10.691 1.00 98.12 217 MET A N 1
ATOM 1689 C CA . MET A 1 217 ? -1.392 -2.304 -11.514 1.00 98.12 217 MET A CA 1
ATOM 1690 C C . MET A 1 217 ? -2.267 -1.401 -12.376 1.00 98.12 217 MET A C 1
ATOM 1692 O O . MET A 1 217 ? -2.803 -0.411 -11.876 1.00 98.12 217 MET A O 1
ATOM 1696 N N . LYS A 1 218 ? -2.439 -1.729 -13.659 1.00 97.88 218 LYS A N 1
ATOM 1697 C CA . LYS A 1 218 ? -3.419 -1.026 -14.491 1.00 97.88 218 LYS A CA 1
ATOM 1698 C C . LYS A 1 218 ? -4.794 -1.653 -14.300 1.00 97.88 218 LYS A C 1
ATOM 1700 O O . LYS A 1 218 ? -4.966 -2.843 -14.562 1.00 97.88 218 LYS A O 1
ATOM 1705 N N . LYS A 1 219 ? -5.759 -0.858 -13.847 1.00 97.19 219 LYS A N 1
ATOM 1706 C CA . LYS A 1 219 ? -7.155 -1.268 -13.704 1.00 97.19 219 LYS A CA 1
ATOM 1707 C C . LYS A 1 219 ? -8.090 -0.102 -14.024 1.00 97.19 219 LYS A C 1
ATOM 1709 O O . LYS A 1 219 ? -7.838 1.026 -13.618 1.00 97.19 219 LYS A O 1
ATOM 1714 N N . GLY A 1 220 ? -9.169 -0.362 -14.756 1.00 95.25 220 GLY A N 1
ATOM 1715 C CA . GLY A 1 220 ? -10.153 0.643 -15.152 1.00 95.25 220 GLY A CA 1
ATOM 1716 C C . GLY A 1 220 ? -9.543 1.768 -15.988 1.00 95.25 220 GLY A C 1
ATOM 1717 O O . GLY A 1 220 ? -9.964 2.912 -15.860 1.00 95.25 220 GLY A O 1
ATOM 1718 N N . GLY A 1 221 ? -8.502 1.474 -16.778 1.00 94.88 221 GLY A N 1
ATOM 1719 C CA . GLY A 1 221 ? -7.742 2.492 -17.515 1.00 94.88 221 GLY A CA 1
ATOM 1720 C C . GLY A 1 221 ? -6.824 3.368 -16.651 1.00 94.88 221 GLY A C 1
ATOM 1721 O O . GLY A 1 221 ? -6.070 4.181 -17.192 1.00 94.88 221 GLY A O 1
ATOM 1722 N N . GLU A 1 222 ? -6.824 3.175 -15.333 1.00 96.12 222 GLU A N 1
ATOM 1723 C CA . GLU A 1 222 ? -6.043 3.942 -14.372 1.00 96.12 222 GLU A CA 1
ATOM 1724 C C . GLU A 1 222 ? -4.914 3.123 -13.754 1.00 96.12 222 GLU A C 1
ATOM 1726 O O . GLU A 1 222 ? -4.916 1.891 -13.785 1.00 96.12 222 GLU A O 1
ATOM 1731 N N . LEU A 1 223 ? -3.903 3.815 -13.227 1.00 96.31 223 LEU A N 1
ATOM 1732 C CA . LEU A 1 223 ? -2.803 3.171 -12.529 1.00 96.31 223 LEU A CA 1
ATOM 1733 C C . LEU A 1 223 ? -3.063 3.211 -11.025 1.00 96.31 223 LEU A C 1
ATOM 1735 O O . LEU A 1 223 ? -3.177 4.275 -10.413 1.00 96.31 223 LEU A O 1
ATOM 1739 N N . HIS A 1 224 ? -3.137 2.023 -10.450 1.00 97.56 224 HIS A N 1
ATOM 1740 C CA . HIS A 1 224 ? -3.268 1.776 -9.028 1.00 97.56 224 HIS A CA 1
ATOM 1741 C C . HIS A 1 224 ? -1.865 1.590 -8.456 1.00 97.56 224 HIS A C 1
ATOM 1743 O O . HIS A 1 224 ? -1.122 0.740 -8.942 1.00 97.56 224 HIS A O 1
ATOM 1749 N N . LEU A 1 225 ? -1.490 2.406 -7.475 1.00 97.12 225 LEU A N 1
ATOM 1750 C CA . LEU A 1 225 ? -0.167 2.437 -6.856 1.00 97.12 225 LEU A CA 1
ATOM 1751 C C . LEU A 1 225 ? -0.248 1.925 -5.423 1.00 97.12 225 LEU A C 1
ATOM 1753 O O . LEU A 1 225 ? -1.093 2.385 -4.658 1.00 97.12 225 LEU A O 1
ATOM 1757 N N . PHE A 1 226 ? 0.653 1.016 -5.062 1.00 97.19 226 PHE A N 1
ATOM 1758 C CA . PHE A 1 226 ? 0.653 0.339 -3.768 1.00 97.19 226 PHE A CA 1
ATOM 1759 C C . PHE A 1 226 ? 2.033 0.436 -3.121 1.00 97.19 226 PHE A C 1
ATOM 1761 O O . PHE A 1 226 ? 2.989 -0.211 -3.558 1.00 97.19 226 PHE A O 1
ATOM 1768 N N . ASP A 1 227 ? 2.132 1.222 -2.057 1.00 95.31 227 ASP A N 1
ATOM 1769 C CA . ASP A 1 227 ? 3.304 1.291 -1.195 1.00 95.31 227 ASP A CA 1
ATOM 1770 C C . ASP A 1 227 ? 3.042 0.463 0.062 1.00 95.31 227 ASP A C 1
ATOM 1772 O O . ASP A 1 227 ? 2.571 0.963 1.082 1.00 95.31 227 ASP A O 1
ATOM 1776 N N . GLY A 1 228 ? 3.324 -0.838 -0.017 1.00 92.19 228 GLY A N 1
ATOM 1777 C CA . GLY A 1 228 ? 3.144 -1.726 1.131 1.00 92.19 228 GLY A CA 1
ATOM 1778 C C . GLY A 1 228 ? 4.090 -1.411 2.292 1.00 92.19 228 GLY A C 1
ATOM 1779 O O . GLY A 1 228 ? 3.863 -1.892 3.397 1.00 92.19 228 GLY A O 1
ATOM 1780 N N . GLN A 1 229 ? 5.152 -0.620 2.075 1.00 91.50 229 GLN A N 1
ATOM 1781 C CA . GLN A 1 229 ? 6.071 -0.254 3.150 1.00 91.50 229 GLN A CA 1
ATOM 1782 C C . GLN A 1 229 ? 5.450 0.817 4.045 1.00 91.50 229 GLN A C 1
ATOM 1784 O O . GLN A 1 229 ? 5.613 0.760 5.266 1.00 91.50 229 GLN A O 1
ATOM 1789 N N . THR A 1 230 ? 4.730 1.770 3.451 1.00 90.88 230 THR A N 1
ATOM 1790 C CA . THR A 1 230 ? 4.010 2.810 4.194 1.00 90.88 230 THR A CA 1
ATOM 1791 C C . THR A 1 230 ? 2.561 2.442 4.506 1.00 90.88 230 THR A C 1
ATOM 1793 O O . THR A 1 230 ? 1.981 3.045 5.407 1.00 90.88 230 THR A O 1
ATOM 1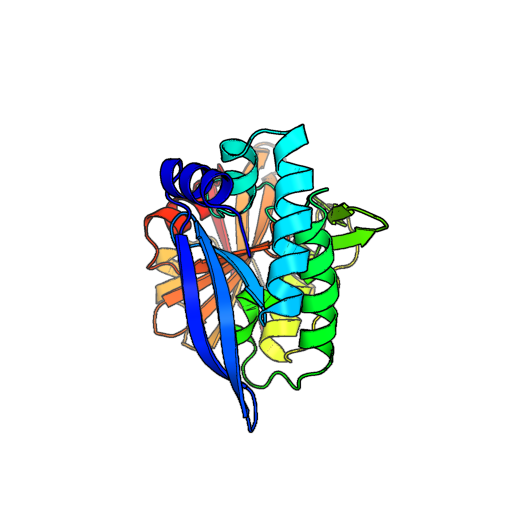796 N N . GLY A 1 231 ? 1.994 1.457 3.804 1.00 91.62 231 GLY A N 1
ATOM 1797 C CA . GLY A 1 231 ? 0.587 1.060 3.888 1.00 91.62 231 GLY A CA 1
ATOM 1798 C C . GLY A 1 231 ? -0.337 1.868 2.971 1.00 91.62 231 GLY A C 1
ATOM 1799 O O . GLY A 1 231 ? -1.538 1.930 3.212 1.00 91.62 231 GLY A O 1
ATOM 1800 N N . GLU A 1 232 ? 0.197 2.532 1.944 1.00 91.62 232 GLU A N 1
ATOM 1801 C CA . GLU A 1 232 ? -0.574 3.460 1.113 1.00 91.62 232 GLU A CA 1
ATOM 1802 C C . GLU A 1 232 ? -1.025 2.853 -0.209 1.00 91.62 232 GLU A C 1
ATOM 1804 O O . GLU A 1 232 ? -0.251 2.233 -0.937 1.00 91.62 232 GLU A O 1
ATOM 1809 N N . TYR A 1 233 ? -2.278 3.124 -0.563 1.00 93.50 233 TYR A N 1
ATOM 1810 C CA . TYR A 1 233 ? -2.858 2.775 -1.850 1.00 93.50 233 TYR A CA 1
ATOM 1811 C C . TYR A 1 233 ? -3.521 4.002 -2.473 1.00 93.50 233 TYR A C 1
ATOM 1813 O O . TYR A 1 233 ? -4.399 4.620 -1.870 1.00 93.50 233 TYR A O 1
ATOM 1821 N N . VAL A 1 234 ? -3.087 4.353 -3.684 1.00 91.94 234 VAL A N 1
ATOM 1822 C CA . VAL A 1 234 ? -3.505 5.566 -4.392 1.00 91.94 234 VAL A CA 1
ATOM 1823 C C . VAL A 1 234 ? -3.812 5.246 -5.850 1.00 91.94 234 VAL A C 1
ATOM 1825 O O . VAL A 1 234 ? -3.130 4.439 -6.475 1.00 91.94 234 VAL A O 1
ATOM 1828 N N . ILE A 1 235 ? -4.824 5.902 -6.411 1.00 92.69 235 ILE A N 1
ATOM 1829 C CA . ILE A 1 235 ? -5.192 5.783 -7.829 1.00 92.69 235 ILE A CA 1
ATOM 1830 C C . ILE A 1 235 ? -4.786 7.072 -8.549 1.00 92.69 235 ILE A C 1
ATOM 1832 O O . ILE A 1 235 ? -4.984 8.162 -8.014 1.00 92.69 235 ILE A O 1
ATOM 1836 N N . SER A 1 236 ? -4.255 6.978 -9.772 1.00 88.75 236 SER A N 1
ATOM 1837 C CA . SER A 1 236 ? -3.767 8.136 -10.549 1.00 88.75 236 SER A CA 1
ATOM 1838 C C . SER A 1 236 ? -4.781 9.266 -10.767 1.00 88.75 236 SER A C 1
ATOM 1840 O O . SER A 1 236 ? -4.386 10.416 -10.953 1.00 88.75 236 SER A O 1
ATOM 1842 N N . THR A 1 237 ? -6.082 8.980 -10.715 1.00 87.50 237 THR A N 1
ATOM 1843 C CA . THR A 1 237 ? -7.156 9.988 -10.812 1.00 87.50 237 THR A CA 1
ATOM 1844 C C . THR A 1 237 ? -7.337 10.827 -9.550 1.00 87.50 237 THR A C 1
ATOM 1846 O O . THR A 1 237 ? -7.869 11.936 -9.625 1.00 87.50 237 THR A O 1
ATOM 1849 N N . GLN A 1 238 ? -6.877 10.352 -8.391 1.00 80.50 238 GLN A N 1
ATOM 1850 C CA . GLN A 1 238 ? -7.001 11.036 -7.103 1.00 80.50 238 GLN A CA 1
ATOM 1851 C C . GLN A 1 238 ? -5.953 12.147 -6.987 1.00 80.50 238 GLN A C 1
ATOM 1853 O O . GLN A 1 238 ? -4.976 12.015 -6.254 1.00 80.50 238 GLN A O 1
ATOM 1858 N N . ARG A 1 239 ? -6.140 13.246 -7.732 1.00 79.12 239 ARG A N 1
ATOM 1859 C CA . ARG A 1 239 ? -5.116 14.279 -7.994 1.00 79.12 239 ARG A CA 1
ATOM 1860 C C . ARG A 1 239 ? -4.255 14.654 -6.786 1.00 79.12 239 ARG A C 1
ATOM 1862 O O . ARG A 1 239 ? -3.033 14.640 -6.916 1.00 79.12 239 ARG A O 1
ATOM 1869 N N . THR A 1 240 ? -4.851 14.962 -5.634 1.00 79.19 240 THR A N 1
ATOM 1870 C CA . THR A 1 240 ? -4.104 15.366 -4.430 1.00 79.19 240 THR A CA 1
ATOM 1871 C C . THR A 1 240 ? -3.293 14.211 -3.844 1.00 79.19 240 THR A C 1
ATOM 1873 O O . THR A 1 240 ? -2.075 14.324 -3.733 1.00 79.19 240 THR A O 1
ATOM 1876 N N . ALA A 1 241 ? -3.938 13.080 -3.538 1.00 81.62 241 ALA A N 1
ATOM 1877 C CA . ALA A 1 241 ? -3.271 11.905 -2.974 1.00 81.62 241 ALA A CA 1
ATOM 1878 C C . ALA A 1 241 ? -2.176 11.376 -3.912 1.00 81.62 241 ALA A C 1
ATOM 1880 O O . ALA A 1 241 ? -1.060 11.105 -3.478 1.00 81.62 241 ALA A O 1
ATOM 1881 N N . TYR A 1 242 ? -2.463 11.319 -5.214 1.00 86.25 242 TYR A N 1
ATOM 1882 C CA . TYR A 1 242 ? -1.509 10.942 -6.250 1.00 86.25 242 TYR A CA 1
ATOM 1883 C C . TYR A 1 242 ? -0.315 11.890 -6.289 1.00 86.25 242 TYR A C 1
ATOM 1885 O O . TYR A 1 242 ? 0.825 11.437 -6.236 1.00 86.25 242 TYR A O 1
ATOM 1893 N N . THR A 1 243 ? -0.562 13.203 -6.313 1.00 85.12 243 THR A N 1
ATOM 1894 C CA . THR A 1 243 ? 0.505 14.212 -6.312 1.00 85.12 243 THR A CA 1
ATOM 1895 C C . THR A 1 243 ? 1.399 14.065 -5.085 1.00 85.12 243 THR A C 1
ATOM 1897 O O . THR A 1 243 ? 2.620 14.043 -5.229 1.00 85.12 243 THR A O 1
ATOM 1900 N N . ASN A 1 244 ? 0.816 13.904 -3.897 1.00 84.19 244 ASN A N 1
ATOM 1901 C CA . ASN A 1 244 ? 1.568 13.710 -2.658 1.00 84.19 244 ASN A CA 1
ATOM 1902 C C . ASN A 1 244 ? 2.350 12.391 -2.654 1.00 84.19 244 ASN A C 1
ATOM 1904 O O . ASN A 1 244 ? 3.467 12.328 -2.140 1.00 84.19 244 ASN A O 1
ATOM 1908 N N . PHE A 1 245 ? 1.794 11.338 -3.254 1.00 87.00 245 PHE A N 1
ATOM 1909 C CA . PHE A 1 245 ? 2.453 10.045 -3.390 1.00 87.00 245 PHE A CA 1
ATOM 1910 C C . PHE A 1 245 ? 3.708 10.134 -4.267 1.00 87.00 245 PHE A C 1
ATOM 1912 O O . PHE A 1 245 ? 4.780 9.674 -3.873 1.00 87.00 245 PHE A O 1
ATOM 1919 N N . ILE A 1 246 ? 3.608 10.774 -5.435 1.00 88.12 246 ILE A N 1
ATOM 1920 C CA . ILE A 1 246 ? 4.724 10.846 -6.389 1.00 88.12 246 ILE A CA 1
ATOM 1921 C C . ILE A 1 246 ? 5.711 11.990 -6.103 1.00 88.12 246 ILE A C 1
ATOM 1923 O O . ILE A 1 246 ? 6.832 11.952 -6.602 1.00 88.12 246 ILE A O 1
ATOM 1927 N N . LYS A 1 247 ? 5.352 12.992 -5.286 1.00 83.56 247 LYS A N 1
ATOM 1928 C CA . LYS A 1 247 ? 6.233 14.118 -4.905 1.00 83.56 247 LYS A CA 1
ATOM 1929 C C . LYS A 1 247 ? 6.997 13.899 -3.589 1.00 83.56 247 LYS A C 1
ATOM 1931 O O . LYS A 1 247 ? 7.341 14.855 -2.902 1.00 83.56 247 LYS A O 1
ATOM 1936 N N . ARG A 1 248 ? 7.347 12.656 -3.243 1.00 83.38 248 ARG A N 1
ATOM 1937 C CA . ARG A 1 248 ? 8.140 12.315 -2.034 1.00 83.38 248 ARG A CA 1
ATOM 1938 C C . ARG A 1 248 ? 9.651 12.491 -2.215 1.00 83.38 248 ARG A C 1
ATOM 1940 O O . ARG A 1 248 ? 10.442 11.683 -1.729 1.00 83.38 248 ARG A O 1
ATOM 1947 N N . GLY A 1 249 ? 10.050 13.509 -2.974 1.00 83.50 249 GLY A N 1
ATOM 1948 C CA . GLY A 1 249 ? 11.449 13.740 -3.344 1.00 83.50 249 GLY A CA 1
ATOM 1949 C C . GLY A 1 249 ? 11.981 12.815 -4.444 1.00 83.50 249 GLY A C 1
ATOM 1950 O O . GLY A 1 249 ? 13.193 12.743 -4.635 1.00 83.50 249 GLY A O 1
ATOM 1951 N N . TYR A 1 250 ? 11.107 12.108 -5.171 1.00 91.38 250 TYR A N 1
ATOM 1952 C CA . TYR A 1 250 ? 11.518 11.339 -6.346 1.00 91.38 250 TYR A CA 1
ATOM 1953 C C . TYR A 1 250 ? 11.928 12.273 -7.490 1.00 91.38 250 TYR A C 1
ATOM 1955 O O . TYR A 1 250 ? 11.209 13.216 -7.819 1.00 91.38 250 TYR A O 1
ATOM 1963 N N . LYS A 1 251 ? 13.085 11.997 -8.095 1.00 92.00 251 LYS A N 1
ATOM 1964 C CA . LYS A 1 251 ? 13.657 12.744 -9.226 1.00 92.00 251 LYS A CA 1
ATOM 1965 C C . LYS A 1 251 ? 13.331 12.093 -10.565 1.00 92.00 251 LYS A C 1
ATOM 1967 O O . LYS A 1 251 ? 13.087 12.781 -11.547 1.00 92.00 251 LYS A O 1
ATOM 1972 N N . GLU A 1 252 ? 13.329 10.767 -10.594 1.00 94.38 252 GLU A N 1
ATOM 1973 C CA . GLU A 1 252 ? 12.997 9.959 -11.764 1.00 94.38 252 GLU A CA 1
ATOM 1974 C C . GLU A 1 252 ? 12.338 8.653 -11.312 1.00 94.38 252 GLU A C 1
ATOM 1976 O O . GLU A 1 252 ? 12.499 8.225 -10.164 1.00 94.38 252 GLU A O 1
ATOM 1981 N N . PHE A 1 253 ? 11.618 8.010 -12.229 1.00 96.88 253 PHE A N 1
ATOM 1982 C CA . PHE A 1 253 ? 11.056 6.688 -12.004 1.00 96.88 253 PHE A CA 1
ATOM 1983 C C . PHE A 1 253 ? 11.616 5.688 -13.004 1.00 96.88 253 PHE A C 1
ATOM 1985 O O . PHE A 1 253 ? 11.939 6.006 -14.153 1.00 96.88 253 PHE A O 1
ATOM 1992 N N . ARG A 1 254 ? 11.696 4.445 -12.551 1.00 97.25 254 ARG A N 1
ATOM 1993 C CA . ARG A 1 254 ? 11.962 3.282 -13.387 1.00 97.25 254 ARG A CA 1
ATOM 1994 C C . ARG A 1 254 ? 10.912 2.224 -13.110 1.00 97.25 254 ARG A C 1
ATOM 1996 O O . ARG A 1 254 ? 10.362 2.193 -12.013 1.00 97.25 254 ARG A O 1
ATOM 2003 N N . TYR A 1 255 ? 10.637 1.359 -14.073 1.00 97.62 255 TYR A N 1
ATOM 2004 C CA . TYR A 1 255 ? 9.668 0.286 -13.894 1.00 97.62 255 TYR A CA 1
ATOM 2005 C C . TYR A 1 255 ? 10.125 -1.026 -14.512 1.00 97.62 255 TYR A C 1
ATOM 2007 O O . TYR A 1 255 ? 10.889 -1.045 -15.477 1.00 97.62 255 TYR A O 1
ATOM 2015 N N . LEU A 1 256 ? 9.630 -2.115 -13.944 1.00 97.94 256 LEU A N 1
ATOM 2016 C CA . LEU A 1 256 ? 9.824 -3.480 -14.394 1.00 97.94 256 LEU A CA 1
ATOM 2017 C C . LEU A 1 256 ? 8.453 -4.147 -14.510 1.00 97.94 256 LEU A C 1
ATOM 2019 O O . LEU A 1 256 ? 7.719 -4.230 -13.525 1.00 97.94 256 LEU A O 1
ATOM 2023 N N . LYS A 1 257 ? 8.120 -4.662 -15.695 1.00 96.25 257 LYS A N 1
ATOM 2024 C CA . LYS A 1 257 ? 6.900 -5.456 -15.878 1.00 96.25 257 LYS A CA 1
ATOM 2025 C C . LYS A 1 257 ? 7.011 -6.778 -15.120 1.00 96.25 257 LYS A C 1
ATOM 2027 O O . LYS A 1 257 ? 8.006 -7.481 -15.264 1.00 96.25 257 LYS A O 1
ATOM 2032 N N . VAL A 1 258 ? 5.974 -7.115 -14.360 1.00 96.50 258 VAL A N 1
ATOM 2033 C CA . VAL A 1 258 ? 5.874 -8.400 -13.658 1.00 96.50 258 VAL A CA 1
ATOM 2034 C C . VAL A 1 258 ? 5.486 -9.481 -14.661 1.00 96.50 258 VAL A C 1
ATOM 2036 O O . VAL A 1 258 ? 4.541 -9.282 -15.426 1.00 96.50 258 VAL A O 1
ATOM 2039 N N . ARG A 1 259 ? 6.203 -10.608 -14.650 1.00 89.62 259 ARG A N 1
ATOM 2040 C CA . ARG A 1 259 ? 5.888 -11.787 -15.468 1.00 89.62 259 ARG A CA 1
ATOM 2041 C C . ARG A 1 259 ? 5.072 -12.828 -14.697 1.00 89.62 259 ARG A C 1
ATOM 2043 O O . ARG A 1 259 ? 5.021 -12.786 -13.438 1.00 89.62 259 ARG A O 1
#

Secondary structure (DSSP, 8-state):
---HHHHHHHHHTTEEEEEEEEEETTEEEEEEEEEETTEEEEEEEHHHHHHHHHHHHHHHHHH-HHHHHHTT--S--TTS-SS-B--HHHHHHHHHHHHHHHHS--S-HHHHHHHHGGGSSEEEETTEEEES-SS-HHHHHHHHHHHHHHS---PPPP-SPPPHHHHHHTTT----EEE-HHHHHHHSPTT-EEEEEEEEEE-TTT--EEEEEEEEEEETTEEEEEETTTTEEEETT-HHHHHHHHTSS--EEEEEE--

pLDDT: mean 88.73, std 8.6, range [51.09, 98.44]